Protein AF-A0A947HD38-F1 (afdb_monomer_lite)

Structure (mmCIF, N/CA/C/O backbone):
data_AF-A0A947HD38-F1
#
_entry.id   AF-A0A947HD38-F1
#
loop_
_atom_site.group_PDB
_atom_site.id
_atom_site.type_symbol
_atom_site.label_atom_id
_atom_site.label_alt_id
_atom_site.label_comp_id
_atom_site.label_asym_id
_atom_site.label_entity_id
_atom_site.label_seq_id
_atom_site.pdbx_PDB_ins_code
_atom_site.Cartn_x
_atom_site.Cartn_y
_atom_site.Cartn_z
_atom_site.occupancy
_atom_site.B_iso_or_equiv
_atom_site.auth_seq_id
_atom_site.auth_comp_id
_atom_site.auth_asym_id
_atom_site.auth_atom_id
_atom_site.pdbx_PDB_model_num
ATOM 1 N N . MET A 1 1 ? -0.566 -9.733 -49.268 1.00 43.47 1 MET A N 1
ATOM 2 C CA . MET A 1 1 ? 0.424 -9.725 -48.169 1.00 43.47 1 MET A CA 1
ATOM 3 C C . MET A 1 1 ? 0.684 -8.282 -47.768 1.00 43.47 1 MET A C 1
ATOM 5 O O . MET A 1 1 ? 1.368 -7.575 -48.493 1.00 43.47 1 MET A O 1
ATOM 9 N N . SER A 1 2 ? 0.082 -7.807 -46.679 1.00 50.16 2 SER A N 1
ATOM 10 C CA . SER A 1 2 ? 0.386 -6.489 -46.115 1.00 50.16 2 SER A CA 1
ATOM 11 C C . SER A 1 2 ? 1.756 -6.561 -45.441 1.00 50.16 2 SER A C 1
ATOM 13 O O . SER A 1 2 ? 1.896 -7.081 -44.336 1.00 50.16 2 SER A O 1
ATOM 15 N N . GLY A 1 3 ? 2.796 -6.117 -46.149 1.00 70.50 3 GLY A N 1
ATOM 16 C CA . GLY A 1 3 ? 4.135 -6.009 -45.580 1.00 70.50 3 GLY A CA 1
ATOM 17 C C . GLY A 1 3 ? 4.097 -5.122 -44.337 1.00 70.50 3 GLY A C 1
ATOM 18 O O . GLY A 1 3 ? 3.474 -4.061 -44.352 1.00 70.50 3 GLY A O 1
ATOM 19 N N . ALA A 1 4 ? 4.733 -5.564 -43.251 1.00 74.88 4 ALA A N 1
ATOM 20 C CA . ALA A 1 4 ? 4.840 -4.745 -42.053 1.00 74.88 4 ALA A CA 1
ATOM 21 C C . ALA A 1 4 ? 5.492 -3.391 -42.411 1.00 74.88 4 ALA A C 1
ATOM 23 O O . ALA A 1 4 ? 6.475 -3.379 -43.162 1.00 74.88 4 ALA A O 1
ATOM 24 N N . PRO A 1 5 ? 4.975 -2.260 -41.896 1.00 84.94 5 PRO A N 1
ATOM 25 C CA . PRO A 1 5 ? 5.517 -0.944 -42.214 1.00 84.94 5 PRO A CA 1
ATOM 26 C C . PRO A 1 5 ? 7.006 -0.878 -41.856 1.00 84.94 5 PRO A C 1
ATOM 28 O O . PRO A 1 5 ? 7.422 -1.357 -40.796 1.00 84.94 5 PRO A O 1
ATOM 31 N N . LYS A 1 6 ? 7.829 -0.297 -42.738 1.00 92.88 6 LYS A N 1
ATOM 32 C CA . LYS A 1 6 ? 9.273 -0.134 -42.497 1.00 92.88 6 LYS A CA 1
ATOM 33 C C . LYS A 1 6 ? 9.509 0.783 -41.291 1.00 92.88 6 LYS A C 1
ATOM 35 O O . LYS A 1 6 ? 8.685 1.644 -41.001 1.00 92.88 6 LYS A O 1
ATOM 40 N N . TRP A 1 7 ? 10.614 0.576 -40.578 1.00 94.81 7 TRP A N 1
ATOM 41 C CA . TRP A 1 7 ? 11.017 1.434 -39.459 1.00 94.81 7 TRP A CA 1
ATOM 42 C C . TRP A 1 7 ? 11.549 2.768 -39.970 1.00 94.81 7 TRP A C 1
ATOM 44 O O . TRP A 1 7 ? 12.479 2.777 -40.783 1.00 94.81 7 TRP A O 1
ATOM 54 N N . THR A 1 8 ? 10.973 3.870 -39.496 1.00 95.25 8 THR A N 1
ATOM 55 C CA . THR A 1 8 ? 11.392 5.221 -39.881 1.00 95.25 8 THR A CA 1
ATOM 56 C C . THR A 1 8 ? 12.676 5.624 -39.154 1.00 95.25 8 THR A C 1
ATOM 58 O O . THR A 1 8 ? 13.099 4.979 -38.191 1.00 95.25 8 THR A O 1
ATOM 61 N N . HIS A 1 9 ? 13.335 6.682 -39.629 1.00 95.12 9 HIS A N 1
ATOM 62 C CA . HIS A 1 9 ? 14.539 7.202 -38.979 1.00 95.12 9 HIS A CA 1
ATOM 63 C C . HIS A 1 9 ? 14.240 7.724 -37.566 1.00 95.12 9 HIS A C 1
ATOM 65 O O . HIS A 1 9 ? 14.934 7.346 -36.628 1.00 95.12 9 HIS A O 1
ATOM 71 N N . VAL A 1 10 ? 13.128 8.449 -37.409 1.00 95.56 10 VAL A N 1
ATOM 72 C CA . VAL A 1 10 ? 12.648 8.987 -36.126 1.00 95.56 10 VAL A CA 1
ATOM 73 C C . VAL A 1 10 ? 12.411 7.877 -35.095 1.00 95.56 10 VAL A C 1
ATOM 75 O O . VAL A 1 10 ? 12.819 8.001 -33.945 1.00 95.56 10 VAL A O 1
ATOM 78 N N . GLU A 1 11 ? 11.803 6.751 -35.492 1.00 96.25 11 GLU A N 1
ATOM 79 C CA . GLU A 1 11 ? 11.599 5.616 -34.577 1.00 96.25 11 GLU A CA 1
ATOM 80 C C . GLU A 1 11 ? 12.931 5.009 -34.108 1.00 96.25 11 GLU A C 1
ATOM 82 O O . GLU A 1 11 ? 13.050 4.570 -32.964 1.00 96.25 11 GLU A O 1
ATOM 87 N N . LYS A 1 12 ? 13.935 4.970 -34.992 1.00 95.88 12 LYS A N 1
ATOM 88 C CA . LYS A 1 12 ? 15.260 4.422 -34.682 1.00 95.88 12 LYS A CA 1
ATOM 89 C C . LYS A 1 12 ? 16.042 5.333 -33.740 1.00 95.88 12 LYS A C 1
ATOM 91 O O . LYS A 1 12 ? 16.604 4.824 -32.777 1.00 95.88 12 LYS A O 1
ATOM 96 N N . GLU A 1 13 ? 16.052 6.641 -33.984 1.00 95.94 13 GLU A N 1
ATOM 97 C CA . GLU A 1 13 ? 16.669 7.622 -33.077 1.00 95.94 13 GLU A CA 1
ATOM 98 C C . GLU A 1 13 ? 16.011 7.571 -31.699 1.00 95.94 13 GLU A C 1
ATOM 100 O O . GLU A 1 13 ? 16.689 7.398 -30.687 1.00 95.94 13 GLU A O 1
ATOM 105 N N . PHE A 1 14 ? 14.674 7.559 -31.666 1.00 95.56 14 PHE A N 1
ATOM 106 C CA . PHE A 1 14 ? 13.933 7.422 -30.420 1.00 95.56 14 PHE A CA 1
ATOM 107 C C . PHE A 1 14 ? 14.319 6.148 -29.660 1.00 95.56 14 PHE A C 1
ATOM 109 O O . PHE A 1 14 ? 14.500 6.195 -28.442 1.00 95.56 14 PHE A O 1
ATOM 116 N N . LEU A 1 15 ? 14.462 5.010 -30.353 1.00 93.81 15 LEU A N 1
ATOM 117 C CA . LEU A 1 15 ? 14.927 3.773 -29.730 1.00 93.81 15 LEU A CA 1
ATOM 118 C C . LEU A 1 15 ? 16.347 3.918 -29.177 1.00 93.81 15 LEU A C 1
ATOM 120 O O . LEU A 1 15 ? 16.559 3.551 -28.028 1.00 93.81 15 LEU A O 1
ATOM 124 N N . ILE A 1 16 ? 17.298 4.478 -29.923 1.00 92.75 16 ILE A N 1
ATOM 125 C CA . ILE A 1 16 ? 18.682 4.664 -29.447 1.00 92.75 16 ILE A CA 1
ATOM 126 C C . ILE A 1 16 ? 18.709 5.457 -28.134 1.00 92.75 16 ILE A C 1
ATOM 128 O O . ILE A 1 16 ? 19.342 5.029 -27.166 1.00 92.75 16 ILE A O 1
ATOM 132 N N . ASP A 1 17 ? 17.947 6.547 -28.063 1.00 92.12 17 ASP A N 1
ATOM 133 C CA . ASP A 1 17 ? 17.956 7.458 -26.916 1.00 92.12 17 ASP A CA 1
ATOM 134 C C . ASP A 1 17 ? 17.237 6.911 -25.6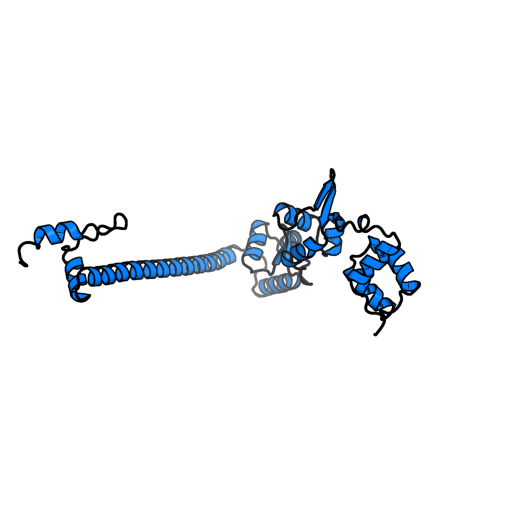76 1.00 92.12 17 ASP A C 1
ATOM 136 O O . ASP A 1 17 ? 17.452 7.392 -24.553 1.00 92.12 17 ASP A O 1
ATOM 140 N N . ASN A 1 18 ? 16.344 5.933 -25.864 1.00 91.31 18 ASN A N 1
ATOM 141 C CA . ASN A 1 18 ? 15.363 5.546 -24.853 1.00 91.31 18 ASN A CA 1
ATOM 142 C C . ASN A 1 18 ? 15.299 4.043 -24.553 1.00 91.31 18 ASN A C 1
ATOM 144 O O . ASN A 1 18 ? 14.650 3.667 -23.575 1.00 91.31 18 ASN A O 1
ATOM 148 N N . TYR A 1 19 ? 15.980 3.180 -25.318 1.00 85.06 19 TYR A N 1
ATOM 149 C CA . TYR A 1 19 ? 15.871 1.722 -25.168 1.00 85.06 19 TYR A CA 1
ATOM 150 C C . TYR A 1 19 ? 16.261 1.224 -23.770 1.00 85.06 19 TYR A C 1
ATOM 152 O O . TYR A 1 19 ? 15.662 0.284 -23.265 1.00 85.06 19 TYR A O 1
ATOM 160 N N . GLY A 1 20 ? 17.219 1.885 -23.111 1.00 76.88 20 GLY A N 1
ATOM 161 C CA . GLY A 1 20 ? 17.623 1.578 -21.731 1.00 76.88 20 GLY A CA 1
ATOM 162 C C . GLY A 1 20 ? 16.821 2.295 -20.636 1.00 76.88 20 GLY A C 1
ATOM 163 O O . GLY A 1 20 ? 17.055 2.037 -19.462 1.00 76.88 20 GLY A O 1
ATOM 164 N N . LYS A 1 21 ? 15.910 3.211 -20.992 1.00 79.88 21 LYS A N 1
ATOM 165 C CA . LYS A 1 21 ? 15.147 4.037 -20.034 1.00 79.88 21 LYS A CA 1
ATOM 166 C C . LYS A 1 21 ? 13.742 3.504 -19.775 1.00 79.88 21 LYS A C 1
ATOM 168 O O . LYS A 1 21 ? 13.185 3.726 -18.707 1.00 79.88 21 LYS A O 1
ATOM 173 N N . TYR A 1 22 ? 13.158 2.830 -20.760 1.00 82.06 22 TYR A N 1
ATOM 174 C CA . TYR A 1 22 ? 11.784 2.348 -20.697 1.00 82.06 22 TYR A CA 1
ATOM 175 C C . TYR A 1 22 ? 11.714 0.865 -21.028 1.00 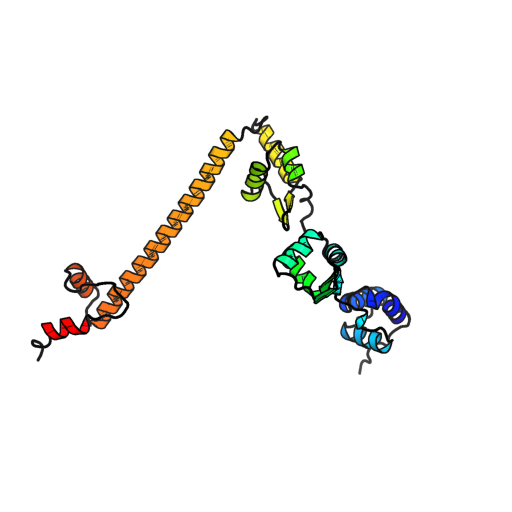82.06 22 TYR A C 1
ATOM 177 O O . TYR A 1 22 ? 12.515 0.336 -21.795 1.00 82.06 22 TYR A O 1
ATOM 185 N N . SER A 1 23 ? 10.691 0.198 -20.499 1.00 82.12 23 SER A N 1
ATOM 186 C CA . SER A 1 23 ? 10.390 -1.173 -20.902 1.00 82.12 23 SER A CA 1
ATOM 187 C C . SER A 1 23 ? 9.983 -1.244 -22.386 1.00 82.12 23 SER A C 1
ATOM 189 O O . SER A 1 23 ? 9.403 -0.290 -22.919 1.00 82.12 23 SER A O 1
ATOM 191 N N . PRO A 1 24 ? 10.165 -2.393 -23.065 1.00 88.88 24 PRO A N 1
ATOM 192 C CA . PRO A 1 24 ? 9.731 -2.564 -24.455 1.00 88.88 24 PRO A CA 1
ATOM 193 C C . PRO A 1 24 ? 8.239 -2.277 -24.704 1.00 88.88 24 PRO A C 1
ATOM 195 O O . PRO A 1 24 ? 7.870 -1.834 -25.790 1.00 88.88 24 PRO A O 1
ATOM 198 N N . ALA A 1 25 ? 7.374 -2.494 -23.705 1.00 85.62 25 ALA A N 1
ATOM 199 C CA . ALA A 1 25 ? 5.948 -2.167 -23.794 1.00 85.62 25 ALA A CA 1
ATOM 200 C C . ALA A 1 25 ? 5.696 -0.649 -23.743 1.00 85.62 25 ALA A C 1
ATOM 202 O O . ALA A 1 25 ? 4.905 -0.123 -24.524 1.00 85.62 25 ALA A O 1
ATOM 203 N N . GLN A 1 26 ? 6.407 0.069 -22.869 1.00 86.75 26 GLN A N 1
ATOM 204 C CA . GLN A 1 26 ? 6.346 1.532 -22.801 1.00 86.75 26 GLN A CA 1
ATOM 205 C C . GLN A 1 26 ? 6.933 2.181 -24.059 1.00 86.75 26 GLN A C 1
ATOM 207 O O . GLN A 1 26 ? 6.361 3.146 -24.559 1.00 86.75 26 GLN A O 1
ATOM 212 N N . LEU A 1 27 ? 8.026 1.635 -24.602 1.00 92.38 27 LEU A N 1
ATOM 213 C CA . LEU A 1 27 ? 8.601 2.092 -25.871 1.00 92.38 27 LEU A CA 1
ATOM 214 C C . LEU A 1 27 ? 7.615 1.923 -27.023 1.00 92.38 27 LEU A C 1
ATOM 216 O O . LEU A 1 27 ? 7.434 2.856 -27.792 1.00 92.38 27 LEU A O 1
ATOM 220 N N . ALA A 1 28 ? 6.933 0.778 -27.114 1.00 93.44 28 ALA A N 1
ATOM 221 C CA . ALA A 1 28 ? 5.896 0.560 -28.120 1.00 93.44 28 ALA A CA 1
ATOM 222 C C . ALA A 1 28 ? 4.768 1.602 -28.025 1.00 93.44 28 ALA A C 1
ATOM 224 O O . ALA A 1 28 ? 4.358 2.158 -29.042 1.00 93.44 28 ALA A O 1
ATOM 225 N N . LYS A 1 29 ? 4.311 1.912 -26.803 1.00 93.00 29 LYS A N 1
ATOM 226 C CA . LYS A 1 29 ? 3.282 2.933 -26.571 1.00 93.00 29 LYS A CA 1
ATOM 227 C C . LYS A 1 29 ? 3.760 4.334 -26.971 1.00 93.00 29 LYS A C 1
ATOM 229 O O . LYS A 1 29 ? 3.057 5.026 -27.696 1.00 93.00 29 LYS A O 1
ATOM 234 N N . LYS A 1 30 ? 4.967 4.728 -26.556 1.00 94.19 30 LYS A N 1
ATOM 235 C CA . LYS A 1 30 ? 5.549 6.038 -26.895 1.00 94.19 30 LYS A CA 1
ATOM 236 C C . LYS A 1 30 ? 5.834 6.186 -28.390 1.00 94.19 30 LYS A C 1
ATOM 238 O O . LYS A 1 30 ? 5.613 7.253 -28.944 1.00 94.19 30 LYS A O 1
ATOM 243 N N . LEU A 1 31 ? 6.281 5.119 -29.052 1.00 95.12 31 LEU A N 1
ATOM 244 C CA . LEU A 1 31 ? 6.453 5.103 -30.506 1.00 95.12 31 LEU A CA 1
ATOM 245 C C . LEU A 1 31 ? 5.112 5.281 -31.224 1.00 95.12 31 LEU A C 1
ATOM 247 O O . LEU A 1 31 ? 5.050 6.041 -32.181 1.00 95.12 31 LEU A O 1
ATOM 251 N N . PHE A 1 32 ? 4.039 4.651 -30.734 1.00 94.44 32 PHE A N 1
ATOM 252 C CA . PHE A 1 32 ? 2.694 4.867 -31.269 1.00 94.44 32 PHE A CA 1
ATOM 253 C C . PHE A 1 32 ? 2.222 6.316 -31.084 1.00 94.44 32 PHE A C 1
ATOM 255 O O . PHE A 1 32 ? 1.716 6.908 -32.030 1.00 94.44 32 PHE A O 1
ATOM 262 N N . GLU A 1 33 ? 2.432 6.907 -29.906 1.00 93.06 33 GLU A N 1
ATOM 263 C CA . GLU A 1 33 ? 2.112 8.320 -29.647 1.00 93.06 33 GLU A CA 1
ATOM 264 C C . GLU A 1 33 ? 2.907 9.272 -30.561 1.00 93.06 33 GLU A C 1
ATOM 266 O O . GLU A 1 33 ? 2.378 10.293 -30.990 1.00 93.06 33 GLU A O 1
ATOM 271 N N . LEU A 1 34 ? 4.157 8.925 -30.890 1.00 93.69 34 LEU A N 1
ATOM 272 C CA . LEU A 1 34 ? 5.048 9.744 -31.713 1.00 93.69 34 LEU A CA 1
ATOM 273 C C . LEU A 1 34 ? 4.745 9.648 -33.215 1.00 93.69 34 LEU A C 1
ATOM 275 O O . LEU A 1 34 ? 4.816 10.651 -33.919 1.00 93.69 34 LEU A O 1
ATOM 279 N N . THR A 1 35 ? 4.472 8.444 -33.725 1.00 92.38 35 THR A N 1
ATOM 280 C CA . THR A 1 35 ? 4.411 8.188 -35.177 1.00 92.38 35 THR A CA 1
ATOM 281 C C . THR A 1 35 ? 3.040 7.755 -35.678 1.00 92.38 35 THR A C 1
ATOM 283 O O . THR A 1 35 ? 2.838 7.664 -36.886 1.00 92.38 35 THR A O 1
ATOM 286 N N . GLY A 1 36 ? 2.102 7.447 -34.780 1.00 93.50 36 GLY A N 1
ATOM 287 C CA . GLY A 1 36 ? 0.803 6.864 -35.117 1.00 93.50 36 GLY A CA 1
ATOM 288 C C . GLY A 1 36 ? 0.875 5.407 -35.592 1.00 93.50 36 GLY A C 1
ATOM 289 O O . GLY A 1 36 ? -0.149 4.833 -35.961 1.00 93.50 36 GLY A O 1
ATOM 290 N N . ILE A 1 37 ? 2.060 4.779 -35.594 1.00 90.69 37 ILE A N 1
ATOM 291 C CA . ILE A 1 37 ? 2.252 3.407 -36.078 1.00 90.69 37 ILE A CA 1
ATOM 292 C C . ILE A 1 37 ? 2.284 2.439 -34.895 1.00 90.69 37 ILE A C 1
ATOM 294 O O . ILE A 1 37 ? 3.161 2.495 -34.033 1.00 90.69 37 ILE A O 1
ATOM 298 N N . CYS A 1 38 ? 1.352 1.485 -34.872 1.00 90.69 38 CYS A N 1
ATOM 299 C CA . CYS A 1 38 ? 1.318 0.439 -33.853 1.00 90.69 38 CYS A CA 1
ATOM 300 C C . CYS A 1 38 ? 2.497 -0.531 -34.020 1.00 90.69 38 CYS A C 1
ATOM 302 O O . CYS A 1 38 ? 2.476 -1.426 -34.869 1.00 90.69 38 CYS A O 1
ATOM 304 N N . ARG A 1 39 ? 3.524 -0.394 -33.176 1.00 92.75 39 ARG A N 1
ATOM 305 C CA . ARG A 1 39 ? 4.612 -1.374 -33.060 1.00 92.75 39 ARG A CA 1
ATOM 306 C C . ARG A 1 39 ? 4.304 -2.362 -31.943 1.00 92.75 39 ARG A C 1
ATOM 308 O O . ARG A 1 39 ? 3.936 -1.973 -30.841 1.00 92.75 39 ARG A O 1
ATOM 315 N N . SER A 1 40 ? 4.475 -3.655 -32.205 1.00 93.25 40 SER A N 1
ATOM 316 C CA . SER A 1 40 ? 4.377 -4.658 -31.143 1.00 93.25 40 SER A CA 1
ATOM 317 C C . SER A 1 40 ? 5.625 -4.627 -30.257 1.00 93.25 40 SER A C 1
ATOM 319 O O . SER A 1 40 ? 6.719 -4.282 -30.711 1.00 93.25 40 SER A O 1
ATOM 321 N N . LYS A 1 41 ? 5.481 -5.072 -29.003 1.00 90.88 41 LYS A N 1
ATOM 322 C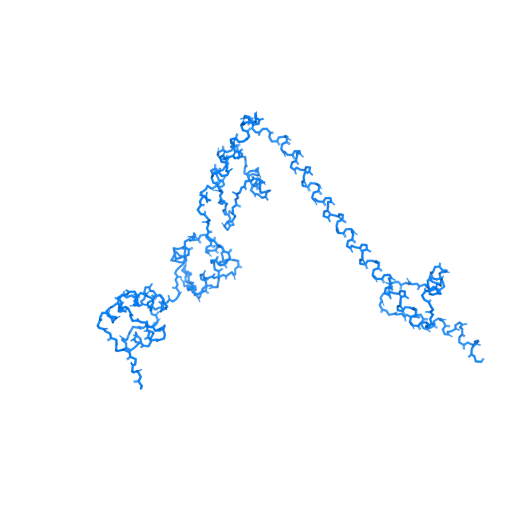 CA . LYS A 1 41 ? 6.603 -5.277 -28.071 1.00 90.88 41 LYS A CA 1
ATOM 323 C C . LYS A 1 41 ? 7.749 -6.063 -28.727 1.00 90.88 41 LYS A C 1
ATOM 325 O O . LYS A 1 41 ? 8.909 -5.678 -28.626 1.00 90.88 41 LYS A O 1
ATOM 330 N N . ASN A 1 42 ? 7.421 -7.140 -29.442 1.00 89.19 42 ASN A N 1
ATOM 331 C CA . ASN A 1 42 ? 8.415 -7.994 -30.094 1.00 89.19 42 ASN A CA 1
ATOM 332 C C . ASN A 1 42 ? 9.126 -7.274 -31.246 1.00 89.19 42 ASN A C 1
ATOM 334 O O . ASN A 1 42 ? 10.331 -7.441 -31.413 1.00 89.19 42 ASN A O 1
ATOM 338 N N . ALA A 1 43 ? 8.410 -6.445 -32.014 1.00 93.06 43 ALA A N 1
ATOM 339 C CA . ALA A 1 43 ? 9.014 -5.666 -33.091 1.00 93.06 43 ALA A CA 1
ATOM 340 C C . ALA A 1 43 ? 10.057 -4.675 -32.552 1.00 93.06 43 ALA A C 1
ATOM 342 O O . ALA A 1 43 ? 11.122 -4.535 -33.154 1.00 93.06 43 ALA A O 1
ATOM 343 N N . VAL A 1 44 ? 9.778 -4.038 -31.410 1.00 92.94 44 VAL A N 1
ATOM 344 C CA . VAL A 1 44 ? 10.720 -3.146 -30.714 1.00 92.94 44 VAL A CA 1
ATOM 345 C C . VAL A 1 44 ? 11.988 -3.901 -30.312 1.00 92.94 44 VAL A C 1
ATOM 347 O O . VAL A 1 44 ? 13.084 -3.477 -30.668 1.00 92.94 44 VAL A O 1
ATOM 350 N N . VAL A 1 45 ? 11.844 -5.051 -29.646 1.00 89.56 45 VAL A N 1
ATOM 351 C CA . VAL A 1 45 ? 12.986 -5.851 -29.167 1.00 89.56 45 VAL A CA 1
ATOM 352 C C . VAL A 1 45 ? 13.855 -6.354 -30.321 1.00 89.56 45 VAL A C 1
ATOM 354 O O . VAL A 1 45 ? 15.074 -6.212 -30.282 1.00 89.56 45 VAL A O 1
ATOM 357 N N . ILE A 1 46 ? 13.242 -6.905 -31.375 1.00 90.50 46 ILE A N 1
ATOM 358 C CA . ILE A 1 46 ? 13.974 -7.416 -32.546 1.00 90.50 46 ILE A CA 1
ATOM 359 C C . ILE A 1 46 ? 14.737 -6.284 -33.236 1.00 90.50 46 ILE A C 1
ATOM 361 O O . ILE A 1 46 ? 15.892 -6.459 -33.622 1.00 90.50 46 ILE A O 1
ATOM 365 N N . THR A 1 47 ? 14.097 -5.127 -33.405 1.00 93.31 47 THR A N 1
ATOM 366 C CA . THR A 1 47 ? 14.702 -3.994 -34.115 1.00 93.31 47 THR A CA 1
ATOM 367 C C . THR A 1 47 ? 15.853 -3.405 -33.321 1.00 93.31 47 THR A C 1
ATOM 369 O O . THR A 1 47 ? 16.931 -3.220 -33.874 1.00 93.31 47 THR A O 1
ATOM 372 N N . ALA A 1 48 ? 15.668 -3.197 -32.021 1.00 90.56 48 ALA A N 1
ATOM 373 C CA . ALA A 1 48 ? 16.728 -2.724 -31.147 1.00 90.56 48 ALA A CA 1
ATOM 374 C C . ALA A 1 48 ? 17.911 -3.705 -31.088 1.00 90.56 48 ALA A C 1
ATOM 376 O O . ALA A 1 48 ? 19.059 -3.286 -31.225 1.00 90.56 48 ALA A O 1
ATOM 377 N N . GLY A 1 49 ? 17.643 -5.014 -31.010 1.00 86.62 49 GLY A N 1
ATOM 378 C CA . GLY A 1 49 ? 18.686 -6.039 -31.090 1.00 86.62 49 GLY A CA 1
ATOM 379 C C . GLY A 1 49 ? 19.471 -5.987 -32.406 1.00 86.62 49 GLY A C 1
ATOM 380 O O . GLY A 1 49 ? 20.697 -6.038 -32.393 1.00 86.62 49 GLY A O 1
ATOM 381 N N . ARG A 1 50 ? 18.788 -5.794 -33.544 1.00 91.75 50 ARG A N 1
ATOM 382 C CA . ARG A 1 50 ? 19.436 -5.591 -34.858 1.00 91.75 50 ARG A CA 1
ATOM 383 C C . ARG A 1 50 ? 20.271 -4.312 -34.930 1.00 91.75 50 ARG A C 1
ATOM 385 O O . ARG A 1 50 ? 21.196 -4.248 -35.729 1.00 91.75 50 ARG A O 1
ATOM 392 N N . MET A 1 51 ? 19.946 -3.311 -34.117 1.00 91.12 51 MET A N 1
ATOM 393 C CA . MET A 1 51 ? 20.702 -2.063 -33.999 1.00 91.12 51 MET A CA 1
ATOM 394 C C . MET A 1 51 ? 21.882 -2.169 -33.019 1.00 91.12 51 MET A C 1
ATOM 396 O O . MET A 1 51 ? 22.538 -1.167 -32.757 1.00 91.12 51 MET A O 1
ATOM 400 N N . GLY A 1 52 ? 22.150 -3.351 -32.450 1.00 86.06 52 GLY A N 1
ATOM 401 C CA . GLY A 1 52 ? 23.200 -3.527 -31.443 1.00 86.06 52 GLY A CA 1
ATOM 402 C C . GLY A 1 52 ? 22.865 -2.886 -30.093 1.00 86.06 52 GLY A C 1
ATOM 403 O O . GLY A 1 52 ? 23.741 -2.757 -29.239 1.00 86.06 52 GLY A O 1
ATOM 404 N N . LEU A 1 53 ? 21.604 -2.492 -29.877 1.00 84.31 53 LEU A N 1
ATOM 405 C CA . LEU A 1 53 ? 21.132 -2.032 -28.577 1.00 84.31 53 LEU A CA 1
ATOM 406 C C . LEU A 1 53 ? 20.990 -3.269 -27.686 1.00 84.31 53 LEU A C 1
ATOM 408 O O . LEU A 1 53 ? 20.022 -4.025 -27.775 1.00 84.31 53 LEU A O 1
ATOM 412 N N . ASP A 1 54 ? 22.019 -3.515 -26.877 1.00 65.62 54 ASP A N 1
ATOM 413 C CA . ASP A 1 54 ? 22.108 -4.718 -26.059 1.00 65.62 54 ASP A CA 1
ATOM 414 C C . ASP A 1 54 ? 20.939 -4.781 -25.062 1.00 65.62 54 ASP A C 1
ATOM 416 O O . ASP A 1 54 ? 20.754 -3.894 -24.223 1.00 65.62 54 ASP A O 1
ATOM 420 N N . HIS A 1 55 ? 20.169 -5.871 -25.119 1.00 53.56 55 HIS A N 1
ATOM 421 C CA . HIS A 1 55 ? 19.111 -6.171 -24.153 1.00 53.56 55 HIS A CA 1
ATOM 422 C C . HIS A 1 55 ? 19.673 -6.231 -22.722 1.00 53.56 55 HIS A C 1
ATOM 424 O O . HIS A 1 55 ? 18.942 -6.002 -21.761 1.00 53.56 55 HIS A O 1
ATOM 430 N N . ARG A 1 56 ? 20.979 -6.470 -22.545 1.00 49.56 56 ARG A N 1
ATOM 431 C CA . ARG A 1 56 ? 21.630 -6.427 -21.228 1.00 49.56 56 ARG A CA 1
ATOM 432 C C . ARG A 1 56 ? 21.661 -5.029 -20.598 1.00 49.56 56 ARG A C 1
ATOM 434 O O . ARG A 1 56 ? 21.774 -4.954 -19.379 1.00 49.56 56 ARG A O 1
ATOM 441 N N . ARG A 1 57 ? 21.523 -3.940 -21.375 1.00 47.12 57 ARG A N 1
ATOM 442 C CA . ARG A 1 57 ? 21.303 -2.576 -20.838 1.00 47.12 57 ARG A CA 1
ATOM 443 C C . ARG A 1 57 ? 19.863 -2.336 -20.395 1.00 47.12 57 ARG A C 1
ATOM 445 O O . ARG A 1 57 ? 19.629 -1.458 -19.575 1.00 47.12 57 ARG A O 1
ATOM 452 N N . VAL A 1 58 ? 18.919 -3.151 -20.864 1.00 47.78 58 VAL A N 1
ATOM 453 C CA . VAL A 1 58 ? 17.599 -3.288 -20.242 1.00 47.78 58 VAL A CA 1
ATOM 454 C C . VAL A 1 58 ? 17.769 -4.212 -19.042 1.00 47.78 58 VAL A C 1
ATOM 456 O O . VAL A 1 58 ? 17.263 -5.333 -18.993 1.00 47.78 58 VAL A O 1
ATOM 459 N N . THR A 1 59 ? 18.545 -3.773 -18.051 1.00 53.03 59 THR A N 1
ATOM 460 C CA . THR A 1 59 ? 18.388 -4.338 -16.723 1.00 53.03 59 THR A CA 1
ATOM 461 C C . THR A 1 59 ? 16.992 -3.941 -16.272 1.00 53.03 59 THR A C 1
ATOM 463 O O . THR A 1 59 ? 16.787 -2.875 -15.713 1.00 53.03 59 THR A O 1
ATOM 466 N N . GLU A 1 60 ? 16.029 -4.846 -16.462 1.00 59.94 60 GLU A N 1
ATOM 467 C CA . GLU A 1 60 ? 14.754 -4.850 -15.726 1.00 59.94 60 GLU A CA 1
ATOM 468 C C . GLU A 1 60 ? 14.993 -4.775 -14.209 1.00 59.94 60 GLU A C 1
ATOM 470 O O . GLU A 1 60 ? 14.075 -4.526 -13.448 1.00 59.94 60 GLU A O 1
ATOM 475 N N . ALA A 1 61 ? 16.234 -5.018 -13.783 1.00 74.00 61 ALA A N 1
ATOM 476 C CA . ALA A 1 61 ? 16.796 -4.714 -12.487 1.00 74.00 61 ALA A CA 1
ATOM 477 C C . ALA A 1 61 ? 16.888 -3.186 -12.254 1.00 74.00 61 ALA A C 1
ATOM 479 O O . ALA A 1 61 ? 17.899 -2.559 -12.562 1.00 74.00 61 ALA A O 1
ATOM 480 N N . ILE A 1 62 ? 15.843 -2.609 -11.672 1.00 86.44 62 ILE A N 1
ATOM 481 C CA . ILE A 1 62 ? 15.809 -1.237 -11.153 1.00 86.44 62 ILE A CA 1
ATOM 482 C C . ILE A 1 62 ? 16.298 -1.194 -9.701 1.00 86.44 62 ILE A C 1
ATOM 484 O O . ILE A 1 62 ? 16.222 -2.195 -8.978 1.00 86.44 62 ILE A O 1
ATOM 488 N N . THR A 1 63 ? 16.810 -0.053 -9.237 1.00 91.00 63 THR A N 1
ATOM 489 C CA . THR A 1 63 ? 17.179 0.084 -7.821 1.00 91.00 63 THR A CA 1
ATOM 490 C C . THR A 1 63 ? 15.932 0.203 -6.939 1.00 91.00 63 THR A C 1
ATOM 492 O O . THR A 1 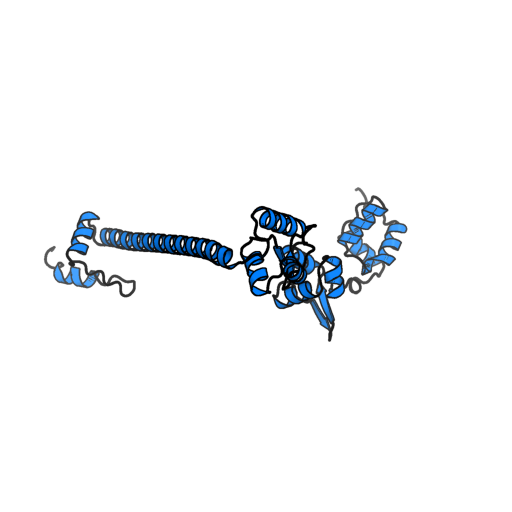63 ? 14.830 0.474 -7.412 1.00 91.00 63 THR A O 1
ATOM 495 N N . ILE A 1 64 ? 16.084 0.029 -5.620 1.00 93.00 64 ILE A N 1
ATOM 496 C CA . ILE A 1 64 ? 14.986 0.284 -4.666 1.00 93.00 64 ILE A CA 1
ATOM 497 C C . ILE A 1 64 ? 14.479 1.737 -4.770 1.00 93.00 64 ILE A C 1
ATOM 499 O O . ILE A 1 64 ? 13.292 1.978 -4.552 1.00 93.00 64 ILE A O 1
ATOM 503 N N . GLN A 1 65 ? 15.370 2.689 -5.070 1.00 90.25 65 GLN A N 1
ATOM 504 C CA . GLN A 1 65 ? 15.026 4.102 -5.217 1.00 90.25 65 GLN A CA 1
ATOM 505 C C . GLN A 1 65 ? 14.142 4.306 -6.453 1.00 90.25 65 GLN A C 1
ATOM 507 O O . GLN A 1 65 ? 13.020 4.787 -6.319 1.00 90.25 65 GLN A O 1
ATOM 512 N N . ASP A 1 66 ? 14.586 3.810 -7.609 1.00 87.56 66 ASP A N 1
ATOM 513 C CA . ASP A 1 66 ? 13.825 3.887 -8.864 1.00 87.56 66 ASP A CA 1
ATOM 514 C C . ASP A 1 66 ? 12.481 3.154 -8.748 1.00 87.56 66 ASP A C 1
ATOM 516 O O . ASP A 1 66 ? 11.454 3.625 -9.226 1.00 87.56 66 ASP A O 1
ATOM 520 N N . ALA A 1 67 ? 12.457 2.008 -8.060 1.00 90.62 67 ALA A N 1
ATOM 521 C CA . ALA A 1 67 ? 11.232 1.267 -7.785 1.00 90.62 67 ALA A CA 1
ATOM 522 C C . ALA A 1 67 ? 10.234 2.087 -6.962 1.00 90.62 67 ALA A C 1
ATOM 524 O O . ALA A 1 67 ? 9.031 2.025 -7.216 1.00 90.62 67 ALA A O 1
ATOM 525 N N . ALA A 1 68 ? 10.717 2.853 -5.981 1.00 89.00 68 ALA A N 1
ATOM 526 C CA . ALA A 1 68 ? 9.872 3.729 -5.181 1.00 89.00 68 ALA A CA 1
ATOM 527 C C . ALA A 1 68 ? 9.286 4.863 -6.036 1.00 89.00 68 ALA A C 1
ATOM 529 O O . ALA A 1 68 ? 8.085 5.113 -5.963 1.00 89.00 68 ALA A O 1
ATOM 530 N N . GLU A 1 69 ? 10.103 5.480 -6.889 1.00 85.31 69 GLU A N 1
ATOM 531 C CA . GLU A 1 69 ? 9.684 6.558 -7.792 1.00 85.31 69 GLU A CA 1
ATOM 532 C C . GLU A 1 69 ? 8.665 6.070 -8.830 1.00 85.31 69 GLU A C 1
ATOM 534 O O . GLU A 1 69 ? 7.586 6.648 -8.953 1.00 85.31 69 GLU A O 1
ATOM 539 N N . LEU A 1 70 ? 8.941 4.945 -9.500 1.00 85.25 70 LEU A N 1
ATOM 540 C CA . LEU A 1 70 ? 8.055 4.362 -10.514 1.00 85.25 70 LEU A CA 1
ATOM 541 C C . LEU A 1 70 ? 6.696 3.926 -9.956 1.00 85.25 70 LEU A C 1
ATOM 543 O O . LEU A 1 70 ? 5.687 4.038 -10.644 1.00 85.25 70 LEU A O 1
ATOM 547 N N . SER A 1 71 ? 6.657 3.436 -8.715 1.00 84.81 71 SER A N 1
ATOM 548 C CA . SER A 1 71 ? 5.415 2.986 -8.068 1.00 84.81 71 SER A CA 1
ATOM 549 C C . SER A 1 71 ? 4.710 4.075 -7.257 1.00 84.81 71 SER A C 1
ATOM 551 O O . SER A 1 71 ? 3.725 3.788 -6.571 1.00 84.81 71 SER A O 1
ATOM 553 N N . ASN A 1 72 ? 5.220 5.314 -7.281 1.00 84.12 72 ASN A N 1
ATOM 554 C CA . ASN A 1 72 ? 4.762 6.405 -6.420 1.00 84.12 72 ASN A CA 1
ATOM 555 C C . ASN A 1 72 ? 4.632 5.953 -4.942 1.00 84.12 72 ASN A C 1
ATOM 557 O O . ASN A 1 72 ? 3.616 6.134 -4.250 1.00 84.12 72 ASN A O 1
ATOM 561 N N . THR A 1 73 ? 5.655 5.239 -4.470 1.00 89.06 73 THR A N 1
ATOM 562 C CA . THR A 1 73 ? 5.762 4.725 -3.103 1.00 89.06 73 THR A CA 1
ATOM 563 C C . THR A 1 73 ? 7.010 5.268 -2.419 1.00 89.06 73 THR A C 1
ATOM 565 O O . THR A 1 73 ? 7.771 6.056 -2.966 1.00 89.06 73 THR A O 1
ATOM 568 N N . THR A 1 74 ? 7.212 4.883 -1.160 1.00 89.88 74 THR A N 1
ATOM 569 C CA . THR A 1 74 ? 8.434 5.234 -0.433 1.00 89.88 74 THR A CA 1
ATOM 570 C C . THR A 1 74 ? 9.387 4.047 -0.417 1.00 89.88 74 THR A C 1
ATOM 572 O O . THR A 1 74 ? 8.959 2.896 -0.312 1.00 89.88 74 THR A O 1
ATOM 575 N N . VAL A 1 75 ? 10.691 4.327 -0.395 1.00 92.69 75 VAL A N 1
ATOM 576 C CA . VAL A 1 75 ? 11.767 3.328 -0.245 1.00 92.69 75 VAL A CA 1
ATOM 577 C C . VAL A 1 75 ? 11.507 2.358 0.914 1.00 92.69 75 VAL A C 1
ATOM 579 O O . VAL A 1 75 ? 11.791 1.164 0.818 1.00 92.69 75 VAL A O 1
ATOM 582 N N . HIS A 1 76 ? 10.928 2.845 2.016 1.00 90.62 76 HIS A N 1
ATOM 583 C CA . HIS A 1 76 ? 10.576 2.011 3.165 1.00 90.62 76 HIS A CA 1
ATOM 584 C C . HIS A 1 76 ? 9.518 0.953 2.840 1.00 90.62 76 HIS A C 1
ATOM 586 O O . HIS A 1 76 ? 9.641 -0.177 3.310 1.00 90.62 76 HIS A O 1
ATOM 592 N N . ILE A 1 77 ? 8.504 1.290 2.037 1.00 91.00 77 ILE A N 1
ATOM 593 C CA . ILE A 1 77 ? 7.460 0.344 1.622 1.00 91.00 77 ILE A CA 1
ATOM 594 C C . ILE A 1 77 ? 8.070 -0.737 0.737 1.00 91.00 77 ILE A C 1
ATOM 596 O O . ILE A 1 77 ? 7.823 -1.917 0.976 1.00 91.00 77 ILE A O 1
ATOM 600 N N . VAL A 1 78 ? 8.925 -0.350 -0.212 1.00 93.31 78 VAL A N 1
ATOM 601 C CA . VAL A 1 78 ? 9.635 -1.296 -1.082 1.00 93.31 78 VAL A CA 1
ATOM 602 C C . VAL A 1 78 ? 10.500 -2.250 -0.246 1.00 93.31 78 VAL A C 1
ATOM 604 O O . VAL A 1 78 ? 10.381 -3.468 -0.369 1.00 93.31 78 VAL A O 1
ATOM 607 N N . ARG A 1 79 ? 11.303 -1.731 0.697 1.00 93.88 79 ARG A N 1
ATOM 608 C CA . ARG A 1 79 ? 12.110 -2.559 1.620 1.00 93.88 79 ARG A CA 1
ATOM 609 C C . ARG A 1 79 ? 11.257 -3.487 2.481 1.00 93.88 79 ARG A C 1
ATOM 611 O O . ARG A 1 79 ? 11.613 -4.648 2.676 1.00 93.88 79 ARG A O 1
ATOM 618 N N . HIS A 1 80 ? 10.133 -2.994 2.994 1.00 93.06 80 HIS A N 1
ATOM 619 C CA . HIS A 1 80 ? 9.200 -3.808 3.764 1.00 93.06 80 HIS A CA 1
ATOM 620 C C . HIS A 1 80 ? 8.586 -4.917 2.897 1.00 93.06 80 HIS A C 1
ATOM 622 O O . HIS A 1 80 ? 8.496 -6.056 3.345 1.00 93.06 80 HIS A O 1
ATOM 628 N N . ALA A 1 81 ? 8.218 -4.629 1.646 1.00 93.81 81 ALA A N 1
ATOM 629 C CA . ALA A 1 81 ? 7.696 -5.619 0.707 1.00 93.81 81 ALA A CA 1
ATOM 630 C C . ALA A 1 81 ? 8.717 -6.731 0.413 1.00 93.81 81 ALA A C 1
ATOM 632 O O . ALA A 1 81 ? 8.351 -7.906 0.437 1.00 93.81 81 ALA A O 1
ATOM 633 N N . ILE A 1 82 ? 9.995 -6.374 0.234 1.00 94.44 82 ILE A N 1
ATOM 634 C CA . ILE A 1 82 ? 11.102 -7.336 0.095 1.00 94.44 82 ILE A CA 1
ATOM 635 C C . ILE A 1 82 ? 11.228 -8.195 1.361 1.00 94.44 82 ILE A C 1
ATOM 637 O O . ILE A 1 82 ? 11.267 -9.419 1.275 1.00 94.44 82 ILE A O 1
ATOM 641 N N . LYS A 1 83 ? 11.219 -7.576 2.552 1.00 93.94 83 LYS A N 1
ATOM 642 C CA . LYS A 1 83 ? 11.309 -8.289 3.841 1.00 93.94 83 LYS A CA 1
ATOM 643 C C . LYS A 1 83 ? 10.151 -9.271 4.055 1.00 93.94 83 LYS A C 1
ATOM 645 O O . LYS A 1 83 ? 10.346 -10.326 4.644 1.00 93.94 83 LYS A O 1
ATOM 650 N N . GLN A 1 84 ? 8.957 -8.929 3.577 1.00 92.62 84 GLN A N 1
ATOM 651 C CA . GLN A 1 84 ? 7.768 -9.785 3.631 1.00 92.62 84 GLN A CA 1
ATOM 652 C C . GLN A 1 84 ? 7.718 -10.833 2.501 1.00 92.62 84 GLN A C 1
ATOM 654 O O . GLN A 1 84 ? 6.726 -11.550 2.393 1.00 92.62 84 GLN A O 1
ATOM 659 N N . GLY A 1 85 ? 8.730 -10.893 1.627 1.00 94.69 85 GLY A N 1
ATOM 660 C CA . GLY A 1 85 ? 8.795 -11.840 0.508 1.00 94.69 85 GLY A CA 1
ATOM 661 C C . GLY A 1 85 ? 7.797 -11.571 -0.623 1.00 94.69 85 GLY A C 1
ATOM 662 O O . GLY A 1 85 ? 7.508 -12.470 -1.407 1.00 94.69 85 GLY A O 1
ATOM 663 N N . VAL A 1 86 ? 7.246 -10.357 -0.704 1.00 93.75 86 VAL A N 1
ATOM 664 C CA . VAL A 1 86 ? 6.259 -9.954 -1.728 1.00 93.75 86 VAL A CA 1
ATOM 665 C C . VAL A 1 86 ? 6.935 -9.736 -3.068 1.00 93.75 86 VAL A C 1
ATOM 667 O O . VAL A 1 86 ? 6.429 -10.170 -4.096 1.00 93.75 86 VAL A O 1
ATOM 670 N N . ILE A 1 87 ? 8.076 -9.054 -3.014 1.00 94.50 87 ILE A N 1
ATOM 671 C CA . ILE A 1 87 ? 8.950 -8.770 -4.142 1.00 94.50 87 ILE A CA 1
ATOM 672 C C . ILE A 1 87 ? 10.193 -9.617 -3.945 1.00 94.50 87 ILE A C 1
ATOM 674 O O . ILE A 1 87 ? 10.818 -9.559 -2.879 1.00 94.50 87 ILE A O 1
ATOM 678 N N . LYS A 1 88 ? 10.571 -10.376 -4.969 1.00 92.50 88 LYS A N 1
ATOM 679 C CA . LYS A 1 88 ? 11.834 -11.115 -4.951 1.00 92.50 88 LYS A CA 1
ATOM 680 C C . LYS A 1 88 ? 12.940 -10.257 -5.571 1.00 92.50 88 LYS A C 1
ATOM 682 O O . LYS A 1 88 ? 12.798 -9.834 -6.716 1.00 92.50 88 LYS A O 1
ATOM 687 N N . PRO A 1 89 ? 14.041 -9.980 -4.849 1.00 92.62 89 PRO A N 1
ATOM 688 C CA . PRO A 1 89 ? 15.170 -9.279 -5.441 1.00 92.62 89 PRO A CA 1
ATOM 689 C C . PRO A 1 89 ? 15.816 -10.160 -6.516 1.00 92.62 89 PRO A C 1
ATOM 691 O O . PRO A 1 89 ? 16.040 -11.349 -6.295 1.00 92.62 89 PRO A O 1
ATOM 694 N N . LYS A 1 90 ? 16.118 -9.573 -7.678 1.00 88.06 90 LYS A N 1
ATOM 695 C CA . LYS A 1 90 ? 16.718 -10.281 -8.821 1.00 88.06 90 LYS A CA 1
ATOM 696 C C . LYS A 1 90 ? 18.202 -10.535 -8.586 1.00 88.06 90 LYS A C 1
ATOM 698 O O . LYS A 1 90 ? 18.710 -11.617 -8.863 1.00 88.06 90 LYS A O 1
ATOM 703 N N . LYS A 1 91 ? 18.901 -9.524 -8.065 1.00 84.00 91 LYS A N 1
ATOM 704 C CA . LYS A 1 91 ? 20.323 -9.599 -7.733 1.00 84.00 91 LYS A CA 1
ATOM 705 C C . LYS A 1 91 ? 20.643 -8.671 -6.570 1.00 84.00 91 LYS A C 1
ATOM 707 O O . LYS A 1 91 ? 20.199 -7.524 -6.538 1.00 84.00 91 LYS A O 1
ATOM 712 N N . THR A 1 92 ? 21.475 -9.154 -5.660 1.00 82.19 92 THR A N 1
ATOM 713 C CA . THR A 1 92 ? 22.071 -8.348 -4.595 1.00 82.19 92 THR A CA 1
ATOM 714 C C . THR A 1 92 ? 23.548 -8.203 -4.925 1.00 82.19 92 THR A C 1
ATOM 716 O O . THR A 1 92 ? 24.276 -9.193 -4.926 1.00 82.19 92 THR A O 1
ATOM 719 N N . THR A 1 93 ? 23.992 -6.993 -5.265 1.00 77.69 93 THR A N 1
ATOM 720 C CA . THR A 1 93 ? 25.403 -6.726 -5.582 1.00 77.69 93 THR A CA 1
ATOM 721 C C . THR A 1 93 ? 25.942 -5.758 -4.535 1.00 77.69 93 THR A C 1
ATOM 723 O O . THR A 1 93 ? 25.713 -4.550 -4.609 1.00 77.69 93 THR A O 1
ATOM 726 N N . GLY A 1 94 ? 26.588 -6.296 -3.498 1.00 84.00 94 GLY A N 1
ATOM 727 C CA . GLY A 1 94 ? 27.038 -5.511 -2.347 1.00 84.00 94 GLY A CA 1
ATOM 728 C C . GLY A 1 94 ? 25.869 -4.864 -1.595 1.00 84.00 94 GLY A C 1
ATOM 729 O O . GLY A 1 94 ? 24.987 -5.558 -1.097 1.00 84.00 94 GLY A O 1
ATOM 730 N N . ARG A 1 95 ? 25.861 -3.525 -1.518 1.00 80.56 95 ARG A N 1
ATOM 731 C CA . ARG A 1 95 ? 24.801 -2.736 -0.855 1.00 80.56 95 ARG A CA 1
ATOM 732 C C . ARG A 1 95 ? 23.596 -2.435 -1.753 1.00 80.56 95 ARG A C 1
ATOM 734 O O . ARG A 1 95 ? 22.584 -1.945 -1.254 1.00 80.56 95 ARG A O 1
ATOM 741 N N . CYS A 1 96 ? 23.687 -2.717 -3.052 1.00 81.81 96 CYS A N 1
ATOM 742 C CA . CYS A 1 96 ? 22.617 -2.440 -4.004 1.00 81.81 96 CYS A CA 1
ATOM 743 C C . CYS A 1 96 ? 21.748 -3.682 -4.217 1.00 81.81 96 CYS A C 1
ATOM 745 O O . CYS A 1 96 ? 22.236 -4.753 -4.590 1.00 81.81 96 CYS A O 1
ATOM 747 N N . VAL A 1 97 ? 20.445 -3.517 -3.999 1.00 88.12 97 VAL A N 1
ATOM 748 C CA . VAL A 1 97 ? 19.424 -4.519 -4.310 1.00 88.12 97 VAL A CA 1
ATOM 749 C C . VAL A 1 97 ? 18.742 -4.096 -5.599 1.00 88.12 97 VAL A C 1
ATOM 751 O O . VAL A 1 97 ? 18.224 -2.981 -5.684 1.00 88.12 97 VAL A O 1
ATOM 754 N N . LEU A 1 98 ? 18.756 -4.990 -6.582 1.00 90.00 98 LEU A N 1
ATOM 755 C CA . LEU A 1 98 ? 18.123 -4.779 -7.872 1.00 90.00 98 LEU A CA 1
ATOM 756 C C . LEU A 1 98 ? 16.821 -5.580 -7.946 1.00 90.00 98 LEU A C 1
ATOM 758 O O . LEU A 1 98 ? 16.794 -6.775 -7.628 1.00 90.00 98 LEU A O 1
ATOM 762 N N . LEU A 1 99 ? 15.748 -4.911 -8.352 1.00 90.06 99 LEU A N 1
ATOM 763 C CA . LEU A 1 99 ? 14.385 -5.434 -8.412 1.00 90.06 99 LEU A CA 1
ATOM 764 C C . LEU A 1 99 ? 13.937 -5.538 -9.856 1.00 90.06 99 LEU A C 1
ATOM 766 O O . LEU A 1 99 ? 14.243 -4.652 -10.634 1.00 90.06 99 LEU A O 1
ATOM 770 N N . ASP A 1 100 ? 13.203 -6.586 -10.205 1.00 89.44 100 ASP A N 1
ATOM 771 C CA . ASP A 1 100 ? 12.608 -6.681 -11.535 1.00 89.44 100 ASP A CA 1
ATOM 772 C C . ASP A 1 100 ? 11.404 -5.727 -11.660 1.00 89.44 100 ASP A C 1
ATOM 774 O O . ASP A 1 100 ? 10.565 -5.687 -10.757 1.00 89.44 100 ASP A O 1
ATOM 778 N N . VAL A 1 101 ? 11.289 -4.984 -12.767 1.00 85.31 101 VAL A N 1
ATOM 779 C CA . VAL A 1 101 ? 10.133 -4.109 -13.056 1.00 85.31 101 VAL A CA 1
ATOM 780 C C . VAL A 1 101 ? 8.817 -4.889 -12.978 1.00 85.31 101 VAL A C 1
ATOM 782 O O . VAL A 1 101 ? 7.832 -4.361 -12.475 1.00 85.31 101 VAL A O 1
ATOM 785 N N . SER A 1 102 ? 8.798 -6.159 -13.397 1.00 85.62 102 SER A N 1
ATOM 786 C CA . SER A 1 102 ? 7.601 -7.015 -13.322 1.00 85.62 102 SER A CA 1
ATOM 787 C C . SER A 1 102 ? 7.115 -7.292 -11.891 1.00 85.62 102 SER A C 1
ATOM 789 O O . SER A 1 102 ? 5.958 -7.652 -11.675 1.00 85.62 102 SER A O 1
ATOM 791 N N . GLU A 1 103 ? 7.968 -7.103 -10.882 1.00 89.81 103 GLU A N 1
ATOM 792 C CA . GLU A 1 103 ? 7.579 -7.249 -9.479 1.00 89.81 103 GLU A CA 1
ATOM 793 C C . GLU A 1 103 ? 6.903 -5.983 -8.920 1.00 89.81 103 GLU A C 1
ATOM 795 O O . GLU A 1 103 ? 6.297 -6.045 -7.846 1.00 89.81 103 GLU A O 1
ATOM 800 N N . LEU A 1 104 ? 6.959 -4.846 -9.631 1.00 88.75 104 LEU A N 1
ATOM 801 C CA . LEU A 1 104 ? 6.261 -3.619 -9.230 1.00 88.75 104 LEU A CA 1
ATOM 802 C C . LEU A 1 104 ? 4.740 -3.789 -9.267 1.00 88.75 104 LEU A C 1
ATOM 804 O O . LEU A 1 104 ? 4.067 -3.296 -8.367 1.00 88.75 104 LEU A O 1
ATOM 808 N N . ASP A 1 105 ? 4.204 -4.566 -10.210 1.00 86.94 105 ASP A N 1
ATOM 809 C CA . ASP A 1 105 ? 2.762 -4.846 -10.277 1.00 86.94 105 ASP A CA 1
ATOM 810 C C . ASP A 1 105 ? 2.277 -5.552 -8.997 1.00 86.94 105 ASP A C 1
ATOM 812 O O . ASP A 1 105 ? 1.200 -5.274 -8.465 1.00 86.94 105 ASP A O 1
ATOM 816 N N . LYS A 1 106 ? 3.111 -6.435 -8.428 1.00 92.38 106 LYS A N 1
ATOM 817 C CA . LYS A 1 106 ? 2.827 -7.102 -7.145 1.00 92.38 106 LYS A CA 1
ATOM 818 C C . LYS A 1 106 ? 2.897 -6.129 -5.973 1.00 92.38 106 LYS A C 1
ATOM 820 O O . LYS A 1 106 ? 2.156 -6.283 -4.998 1.00 92.38 106 LYS A O 1
ATOM 825 N N . LEU A 1 107 ? 3.799 -5.148 -6.046 1.00 90.88 107 LEU A N 1
ATOM 826 C CA . LEU A 1 107 ? 3.897 -4.087 -5.051 1.00 90.88 107 LEU A CA 1
ATOM 827 C C . LEU A 1 107 ? 2.634 -3.231 -5.057 1.00 90.88 107 LEU A C 1
ATOM 829 O O . LEU A 1 107 ? 2.067 -3.002 -3.991 1.00 90.88 107 LEU A O 1
ATOM 833 N N . GLU A 1 108 ? 2.186 -2.804 -6.234 1.00 88.31 108 GLU A N 1
ATOM 834 C CA . GLU A 1 108 ? 0.992 -1.979 -6.401 1.00 88.31 108 GLU A CA 1
ATOM 835 C C . GLU A 1 108 ? -0.272 -2.734 -5.973 1.00 88.31 108 GLU A C 1
ATOM 837 O O . GLU A 1 108 ? -1.069 -2.207 -5.197 1.00 88.31 108 GLU A O 1
ATOM 842 N N . ALA A 1 109 ? -0.395 -4.013 -6.345 1.00 89.12 109 ALA A N 1
ATOM 843 C CA . ALA A 1 109 ? -1.503 -4.866 -5.919 1.00 89.12 109 ALA A CA 1
ATOM 844 C C . ALA A 1 109 ? -1.580 -5.036 -4.391 1.00 89.12 109 ALA A C 1
ATOM 846 O O . ALA A 1 109 ? -2.670 -5.092 -3.820 1.00 89.12 109 ALA A O 1
ATOM 847 N N . LYS A 1 110 ? -0.432 -5.124 -3.702 1.00 90.81 110 LYS A N 1
ATOM 848 C CA . LYS A 1 110 ? -0.397 -5.270 -2.237 1.00 90.81 110 LYS A CA 1
ATOM 849 C C . LYS A 1 110 ? -0.505 -3.936 -1.496 1.00 90.81 110 LYS A C 1
ATOM 851 O O . LYS A 1 110 ? -1.030 -3.897 -0.382 1.00 90.81 110 LYS A O 1
ATOM 856 N N . TYR A 1 111 ? 0.026 -2.867 -2.077 1.00 88.00 111 TYR A N 1
ATOM 857 C CA . TYR A 1 111 ? 0.099 -1.536 -1.483 1.00 88.00 111 TYR A CA 1
ATOM 858 C C . TYR A 1 111 ? -0.496 -0.501 -2.439 1.00 88.00 111 TYR A C 1
ATOM 860 O O . TYR A 1 111 ? 0.261 0.333 -2.959 1.00 88.00 111 TYR A O 1
ATOM 868 N N . PRO A 1 112 ? -1.831 -0.514 -2.625 1.00 84.12 112 PRO A N 1
ATOM 869 C CA . PRO A 1 112 ? -2.501 0.420 -3.516 1.00 84.12 112 PRO A CA 1
ATOM 870 C C . PRO A 1 112 ? -2.123 1.864 -3.180 1.00 84.12 112 PRO A C 1
ATOM 872 O O . PRO A 1 112 ? -1.753 2.191 -2.039 1.00 84.12 112 PRO A O 1
ATOM 875 N N . SER A 1 113 ? -2.163 2.718 -4.201 1.00 84.94 113 SER A N 1
ATOM 876 C CA . SER A 1 113 ? -1.887 4.141 -4.049 1.00 84.94 113 SER A CA 1
ATOM 877 C C . SER A 1 113 ? -2.788 4.743 -2.971 1.00 84.94 113 SER A C 1
ATOM 879 O O . SER A 1 113 ? -3.940 4.350 -2.774 1.00 84.94 113 SER A O 1
ATOM 881 N N . VAL A 1 114 ? -2.214 5.662 -2.199 1.00 86.12 114 VAL A N 1
ATOM 882 C CA . VAL A 1 114 ? -2.956 6.360 -1.153 1.00 86.12 114 VAL A CA 1
ATOM 883 C C . VAL A 1 114 ? -3.946 7.294 -1.855 1.00 86.12 114 VAL A C 1
ATOM 885 O O . VAL A 1 114 ? -3.496 8.105 -2.667 1.00 86.12 114 VAL A O 1
ATOM 888 N N . PRO A 1 115 ? -5.260 7.197 -1.584 1.00 88.88 115 PRO A N 1
ATOM 889 C CA . PRO A 1 115 ? -6.230 8.085 -2.202 1.00 88.88 115 PRO A CA 1
ATOM 890 C C . PRO A 1 115 ? -5.909 9.552 -1.888 1.00 88.88 115 PRO A C 1
ATOM 892 O O . PRO A 1 115 ? -5.423 9.851 -0.787 1.00 88.88 115 PRO A O 1
ATOM 895 N N . PRO A 1 116 ? -6.194 10.480 -2.816 1.00 88.06 116 PRO A N 1
ATOM 896 C CA . PRO A 1 116 ? -6.068 11.904 -2.533 1.00 88.06 116 PRO A CA 1
ATOM 897 C C . PRO A 1 116 ? -6.917 12.260 -1.299 1.00 88.06 116 PRO A C 1
ATOM 899 O O . PRO A 1 116 ? -8.039 11.784 -1.157 1.00 88.06 116 PRO A O 1
ATOM 902 N N . GLY A 1 117 ? -6.348 13.042 -0.374 1.00 89.31 117 GLY A N 1
ATOM 903 C CA . GLY A 1 117 ? -6.966 13.403 0.915 1.00 89.31 117 GLY A CA 1
ATOM 904 C C . GLY A 1 117 ? -6.357 12.709 2.143 1.00 89.31 117 GLY A C 1
ATOM 905 O O . GLY A 1 117 ? -6.378 13.266 3.239 1.00 89.31 117 GLY A O 1
ATOM 906 N N . TYR A 1 118 ? -5.702 11.556 1.971 1.00 93.69 118 TYR A N 1
ATOM 907 C CA . TYR A 1 118 ? -5.008 10.839 3.056 1.00 93.69 118 TYR A CA 1
ATOM 908 C C . TYR A 1 118 ? -3.570 11.347 3.258 1.00 93.69 118 TYR A C 1
ATOM 910 O O . TYR A 1 118 ? -2.589 10.601 3.184 1.00 93.69 118 TYR A O 1
ATOM 918 N N . THR A 1 119 ? -3.432 12.651 3.472 1.00 92.69 119 THR A N 1
ATOM 919 C CA . THR A 1 119 ? -2.134 13.336 3.554 1.00 92.69 119 THR A CA 1
ATOM 920 C C . THR A 1 119 ? -1.578 13.391 4.972 1.00 92.69 119 THR A C 1
ATOM 922 O O . THR A 1 119 ? -0.367 13.519 5.154 1.00 92.69 119 THR A O 1
ATOM 925 N N . MET A 1 120 ? -2.434 13.266 5.989 1.00 94.94 120 MET A N 1
ATOM 926 C CA . MET A 1 120 ? -2.032 13.510 7.364 1.00 94.94 120 MET A CA 1
ATOM 927 C C . MET A 1 120 ? -1.346 12.285 7.978 1.00 94.94 120 MET A C 1
ATOM 929 O O . MET A 1 120 ? -1.841 11.159 7.931 1.00 94.94 120 MET A O 1
ATOM 933 N N . THR A 1 121 ? -0.185 12.499 8.586 1.00 94.88 121 THR A N 1
ATOM 934 C CA . THR A 1 121 ? 0.562 11.460 9.302 1.00 94.88 121 THR A CA 1
ATOM 935 C C . THR A 1 121 ? -0.026 11.199 10.689 1.00 94.88 121 THR A C 1
ATOM 937 O O . THR A 1 121 ? -0.687 12.050 11.284 1.00 94.88 121 THR A O 1
ATOM 940 N N . LYS A 1 122 ? 0.289 10.037 11.274 1.00 95.06 122 LYS A N 1
ATOM 941 C CA . LYS A 1 122 ? -0.066 9.721 12.671 1.00 95.06 122 LYS A CA 1
ATOM 942 C C . LYS A 1 122 ? 0.408 10.786 13.670 1.00 95.06 122 LYS A C 1
ATOM 944 O O . LYS A 1 122 ? -0.308 11.084 14.616 1.00 95.06 122 LYS A O 1
ATOM 949 N N . GLN A 1 123 ? 1.602 11.344 13.471 1.00 93.38 123 GLN A N 1
ATOM 950 C CA . GLN A 1 123 ? 2.152 12.377 14.355 1.00 93.38 123 GLN A CA 1
ATOM 951 C C . GLN A 1 123 ? 1.357 13.681 14.250 1.00 93.38 123 GLN A C 1
ATOM 953 O O . GLN A 1 123 ? 1.015 14.269 15.270 1.00 93.38 123 GLN A O 1
ATOM 958 N N . GLN A 1 124 ? 0.986 14.089 13.033 1.00 95.06 124 GLN A N 1
ATOM 959 C CA . GLN A 1 124 ? 0.109 15.245 12.827 1.00 95.06 124 GLN A CA 1
ATOM 960 C C . GLN A 1 124 ? -1.281 15.014 13.428 1.00 95.06 124 GLN A C 1
ATOM 962 O O . GLN A 1 124 ? -1.819 15.914 14.061 1.00 95.06 124 GLN A O 1
ATOM 967 N N . LEU A 1 125 ? -1.829 13.798 13.314 1.00 95.56 125 LEU A N 1
ATOM 968 C CA . LEU A 1 125 ? -3.073 13.423 13.988 1.00 95.56 125 LEU A CA 1
ATOM 969 C C . LEU A 1 125 ? -2.956 13.585 15.512 1.00 95.56 125 LEU A C 1
ATOM 971 O O . LEU A 1 125 ? -3.838 14.163 16.139 1.00 95.56 125 LEU A O 1
ATOM 975 N N . MET A 1 126 ? -1.868 13.089 16.108 1.00 93.81 126 MET A N 1
ATOM 976 C CA . MET A 1 126 ? -1.612 13.213 17.548 1.00 93.81 126 MET A CA 1
ATOM 977 C C . MET A 1 126 ? -1.518 14.674 17.984 1.00 93.81 126 MET A C 1
ATOM 979 O O . MET A 1 126 ? -2.151 15.048 18.966 1.00 93.81 126 MET A O 1
ATOM 983 N N . ALA A 1 127 ? -0.786 15.500 17.234 1.00 90.88 127 ALA A N 1
ATOM 984 C CA . ALA A 1 127 ? -0.664 16.929 17.501 1.00 90.88 127 ALA A CA 1
ATOM 985 C C . ALA A 1 127 ? -2.011 17.657 17.373 1.00 90.88 127 ALA A C 1
ATOM 987 O O . ALA A 1 127 ? -2.355 18.459 18.235 1.00 90.88 127 ALA A O 1
ATOM 988 N N . LYS A 1 128 ? -2.802 17.340 16.340 1.00 91.44 128 LYS A N 1
ATOM 989 C CA . LYS A 1 128 ? -4.100 17.979 16.079 1.00 91.44 128 LYS A CA 1
ATOM 990 C C . LYS A 1 128 ? -5.160 17.608 17.115 1.00 91.44 128 LYS A C 1
ATOM 992 O O . LYS A 1 128 ? -5.985 18.444 17.465 1.00 91.44 128 LYS A O 1
ATOM 997 N N . LEU A 1 129 ? -5.136 16.369 17.608 1.00 89.44 129 LEU A N 1
ATOM 998 C CA . LEU A 1 129 ? -6.094 15.881 18.603 1.00 89.44 129 LEU A CA 1
ATOM 999 C C . LEU A 1 129 ? -5.620 16.042 20.055 1.00 89.44 129 LEU A C 1
ATOM 1001 O O . LEU A 1 129 ? -6.415 15.863 20.973 1.00 89.44 129 LEU A O 1
ATOM 1005 N N . GLY A 1 130 ? -4.336 16.333 20.280 1.00 88.56 130 GLY A N 1
ATOM 1006 C CA . GLY A 1 130 ? -3.737 16.339 21.616 1.00 88.56 130 GLY A CA 1
ATOM 1007 C C . GLY A 1 130 ? -3.672 14.949 22.262 1.00 88.56 130 GLY A C 1
ATOM 1008 O O . GLY A 1 130 ? -3.686 14.835 23.485 1.00 88.56 130 GLY A O 1
ATOM 1009 N N . TYR A 1 131 ? -3.631 13.881 21.458 1.00 86.81 131 TYR A N 1
ATOM 1010 C CA . TYR A 1 131 ? -3.675 12.501 21.947 1.00 86.81 131 TYR A CA 1
ATOM 1011 C C . TYR A 1 131 ? -2.317 11.813 21.967 1.00 86.81 131 TYR A C 1
ATOM 1013 O O . TYR A 1 131 ? -1.486 11.973 21.072 1.00 86.81 131 TYR A O 1
ATOM 1021 N N . GLY A 1 132 ? -2.151 10.932 22.956 1.00 91.25 132 GLY A N 1
ATOM 1022 C CA . GLY A 1 132 ? -1.020 10.014 23.015 1.00 91.25 132 GLY A CA 1
ATOM 1023 C C . GLY A 1 132 ? -1.070 8.955 21.910 1.00 91.25 132 GLY A C 1
ATOM 1024 O O . GLY A 1 132 ? -2.124 8.633 21.351 1.00 91.25 132 GLY A O 1
ATOM 1025 N N . GLU A 1 133 ? 0.080 8.343 21.625 1.00 92.81 133 GLU A N 1
ATOM 1026 C CA . GLU A 1 133 ? 0.234 7.405 20.509 1.00 92.81 133 GLU A CA 1
ATOM 1027 C C . GLU A 1 133 ? -0.747 6.219 20.575 1.00 92.81 133 GLU A C 1
ATOM 1029 O O . GLU A 1 133 ? -1.337 5.815 19.563 1.00 92.81 133 GLU A O 1
ATOM 1034 N N . THR A 1 134 ? -0.956 5.672 21.774 1.00 92.25 134 THR A N 1
ATOM 1035 C CA . THR A 1 134 ? -1.861 4.542 22.018 1.00 92.25 134 THR A CA 1
ATOM 1036 C C . THR A 1 134 ? -3.309 4.894 21.682 1.00 92.25 134 THR A C 1
ATOM 1038 O O . THR A 1 134 ? -4.009 4.087 21.071 1.00 92.25 134 THR A O 1
ATOM 1041 N N . GLN A 1 135 ? -3.758 6.100 22.037 1.00 91.00 135 GLN A N 1
ATOM 1042 C CA . GLN A 1 135 ? -5.118 6.575 21.768 1.00 91.00 135 GLN A CA 1
ATOM 1043 C C . GLN A 1 135 ? -5.323 6.826 20.274 1.00 91.00 135 GLN A C 1
ATOM 1045 O O . GLN A 1 135 ? -6.261 6.282 19.694 1.00 91.00 135 GLN A O 1
ATOM 1050 N N . ALA A 1 136 ? -4.392 7.533 19.624 1.00 93.25 136 ALA A N 1
ATOM 1051 C CA . ALA A 1 136 ? -4.440 7.756 18.179 1.00 93.25 136 ALA A CA 1
ATOM 1052 C C . ALA A 1 136 ? -4.483 6.426 17.403 1.00 93.25 136 ALA A C 1
ATOM 1054 O O . ALA A 1 136 ? -5.283 6.244 16.487 1.00 93.25 136 ALA A O 1
ATOM 1055 N N . THR A 1 137 ? -3.684 5.440 17.825 1.00 94.25 137 THR A N 1
ATOM 1056 C CA . THR A 1 137 ? -3.691 4.099 17.218 1.00 94.25 137 THR A CA 1
ATOM 1057 C C . THR A 1 137 ? -5.022 3.377 17.419 1.00 94.25 137 THR A C 1
ATOM 1059 O O . THR A 1 137 ? -5.466 2.666 16.519 1.00 94.25 137 THR A O 1
ATOM 1062 N N . ARG A 1 138 ? -5.664 3.532 18.583 1.00 92.06 138 ARG A N 1
ATOM 1063 C CA . ARG A 1 138 ? -6.983 2.941 18.852 1.00 92.06 138 ARG A CA 1
ATOM 1064 C C . ARG A 1 138 ? -8.066 3.560 17.977 1.00 92.06 138 ARG A C 1
ATOM 1066 O O . ARG A 1 138 ? -8.853 2.804 17.427 1.00 92.06 138 ARG A O 1
ATOM 1073 N N . LEU A 1 139 ? -8.070 4.880 17.791 1.00 93.12 139 LEU A N 1
ATOM 1074 C CA . LEU A 1 139 ? -9.036 5.559 16.916 1.00 93.12 139 LEU A CA 1
ATOM 1075 C C . LEU A 1 139 ? -8.913 5.091 15.462 1.00 93.12 139 LEU A C 1
ATOM 1077 O O . LEU A 1 139 ? -9.922 4.791 14.826 1.00 93.12 139 LEU A O 1
ATOM 1081 N N . LEU A 1 140 ? -7.677 4.953 14.975 1.00 95.31 140 LEU A N 1
ATOM 1082 C CA . LEU A 1 140 ? -7.394 4.452 13.629 1.00 95.31 140 LEU A CA 1
ATOM 1083 C C . LEU A 1 140 ? -7.797 2.980 13.469 1.00 95.31 140 LEU A C 1
ATOM 1085 O O . LEU A 1 140 ? -8.479 2.622 12.516 1.00 95.31 140 LEU A O 1
ATOM 1089 N N . LYS A 1 141 ? -7.424 2.113 14.420 1.00 92.94 141 LYS A N 1
ATOM 1090 C CA . LYS A 1 141 ? -7.792 0.685 14.378 1.00 92.94 141 LYS A CA 1
ATOM 1091 C C . LYS A 1 141 ? -9.290 0.448 14.568 1.00 92.94 141 LYS A C 1
ATOM 1093 O O . LYS A 1 141 ? -9.821 -0.499 14.001 1.00 92.94 141 LYS A O 1
ATOM 1098 N N . GLY A 1 142 ? -9.947 1.281 15.371 1.00 90.69 142 GLY A N 1
ATOM 1099 C CA . GLY A 1 142 ? -11.384 1.222 15.621 1.00 90.69 142 GLY A CA 1
ATOM 1100 C C . GLY A 1 142 ? -12.227 1.768 14.470 1.00 90.69 142 GLY A C 1
ATOM 1101 O O . GLY A 1 142 ? -13.447 1.651 14.525 1.00 90.69 142 GLY A O 1
ATOM 1102 N N . GLY A 1 143 ? -11.603 2.367 13.447 1.00 92.38 143 GLY A N 1
ATOM 1103 C CA . GLY A 1 143 ? -12.304 2.984 12.321 1.00 92.38 143 GLY A CA 1
ATOM 1104 C C . GLY A 1 143 ? -13.081 4.247 12.697 1.00 92.38 143 GLY A C 1
ATOM 1105 O O . GLY A 1 143 ? -13.920 4.689 11.922 1.00 92.38 143 GLY A O 1
ATOM 1106 N N . VAL A 1 144 ? -12.811 4.825 13.875 1.00 93.38 144 VAL A N 1
ATOM 1107 C CA . VAL A 1 144 ? -13.412 6.098 14.312 1.00 93.38 144 VAL A CA 1
ATOM 1108 C C . VAL A 1 144 ? -12.892 7.234 13.443 1.00 93.38 144 VAL A C 1
ATOM 1110 O O . VAL A 1 144 ? -13.632 8.144 13.101 1.00 93.38 144 VAL A O 1
ATOM 1113 N N . ILE A 1 145 ? -11.615 7.152 13.067 1.00 95.62 145 ILE A N 1
ATOM 1114 C CA . ILE A 1 145 ? -10.973 8.060 12.128 1.00 95.62 145 ILE A CA 1
ATOM 1115 C C . ILE A 1 145 ? -10.557 7.250 10.908 1.00 95.62 145 ILE A C 1
ATOM 1117 O O . ILE A 1 145 ? -9.909 6.208 11.042 1.00 95.62 145 ILE A O 1
ATOM 1121 N N . ARG A 1 146 ? -10.911 7.737 9.715 1.00 95.75 146 ARG A N 1
ATOM 1122 C CA . ARG A 1 146 ? -10.522 7.112 8.451 1.00 95.75 146 ARG A CA 1
ATOM 1123 C C . ARG A 1 146 ? -9.011 7.203 8.271 1.00 95.75 146 ARG A C 1
ATOM 1125 O O . ARG A 1 146 ? -8.443 8.284 8.126 1.00 95.75 146 ARG A O 1
ATOM 1132 N N . GLY A 1 147 ? -8.357 6.048 8.281 1.00 95.56 147 GLY A N 1
ATOM 1133 C CA . GLY A 1 147 ? -6.926 5.945 8.049 1.00 95.56 147 GLY A CA 1
ATOM 1134 C C . GLY A 1 147 ? -6.557 4.649 7.347 1.00 95.56 147 GLY A C 1
ATOM 1135 O O . GLY A 1 147 ? -7.139 3.596 7.595 1.00 95.56 147 GLY A O 1
ATOM 1136 N N . ILE A 1 148 ? -5.557 4.736 6.478 1.00 93.94 148 ILE A N 1
ATOM 1137 C CA . ILE A 1 148 ? -5.001 3.622 5.720 1.00 93.94 148 ILE A CA 1
ATOM 1138 C C . ILE A 1 148 ? -3.591 3.367 6.240 1.00 93.94 148 ILE A C 1
ATOM 1140 O O . ILE A 1 148 ? -2.759 4.273 6.335 1.00 93.94 148 ILE A O 1
ATOM 1144 N N . LYS A 1 149 ? -3.305 2.113 6.592 1.00 92.75 149 LYS A N 1
ATOM 1145 C CA . LYS A 1 149 ? -1.964 1.704 7.009 1.00 92.75 149 LYS A CA 1
ATOM 1146 C C . LYS A 1 149 ? -1.157 1.266 5.786 1.00 92.75 149 LYS A C 1
ATOM 1148 O O . LYS A 1 149 ? -1.509 0.279 5.145 1.00 92.75 149 LYS A O 1
ATOM 1153 N N . ARG A 1 150 ? -0.052 1.960 5.492 1.00 85.75 150 ARG A N 1
ATOM 1154 C CA . ARG A 1 150 ? 0.876 1.625 4.399 1.00 85.75 150 ARG A CA 1
ATOM 1155 C C . ARG A 1 150 ? 2.251 1.296 4.982 1.00 85.75 150 ARG A C 1
ATOM 1157 O O . ARG A 1 150 ? 2.981 2.170 5.446 1.00 85.75 150 ARG A O 1
ATOM 1164 N N . GLY A 1 151 ? 2.586 0.005 5.009 1.00 83.38 151 GLY A N 1
ATOM 1165 C CA . GLY A 1 151 ? 3.745 -0.486 5.761 1.00 83.38 151 GLY A CA 1
ATOM 1166 C C . GLY A 1 151 ? 3.566 -0.229 7.261 1.00 83.38 151 GLY A C 1
ATOM 1167 O O . GLY A 1 151 ? 2.566 -0.648 7.845 1.00 83.38 151 GLY A O 1
ATOM 1168 N N . ASP A 1 152 ? 4.505 0.497 7.867 1.00 85.00 152 ASP A N 1
ATOM 1169 C CA . ASP A 1 152 ? 4.461 0.872 9.290 1.00 85.00 152 ASP A CA 1
ATOM 1170 C C . ASP A 1 152 ? 3.865 2.260 9.547 1.00 85.00 152 ASP A C 1
ATOM 1172 O O . ASP A 1 152 ? 3.646 2.641 10.699 1.00 85.00 152 ASP A O 1
ATOM 1176 N N . ARG A 1 153 ? 3.560 3.015 8.487 1.00 89.69 153 ARG A N 1
ATOM 1177 C CA . ARG A 1 153 ? 3.022 4.372 8.595 1.00 89.69 153 ARG A CA 1
ATOM 1178 C C . ARG A 1 153 ? 1.509 4.377 8.407 1.00 89.69 153 ARG A C 1
ATOM 1180 O O . ARG A 1 153 ? 0.953 3.609 7.622 1.00 89.69 153 ARG A O 1
ATOM 1187 N N . TRP A 1 154 ? 0.852 5.260 9.148 1.00 94.38 154 TRP A N 1
ATOM 1188 C CA . TRP A 1 154 ? -0.562 5.566 8.968 1.00 94.38 154 TRP A CA 1
ATOM 1189 C C . TRP A 1 154 ? -0.704 6.845 8.157 1.00 94.38 154 TRP A C 1
ATOM 1191 O O . TRP A 1 154 ? -0.069 7.851 8.481 1.00 94.38 154 TRP A O 1
ATOM 1201 N N . HIS A 1 155 ? -1.556 6.769 7.143 1.00 94.56 155 HIS A N 1
ATOM 1202 C CA . HIS A 1 155 ? -2.033 7.885 6.345 1.00 94.56 155 HIS A CA 1
ATOM 1203 C C . HIS A 1 155 ? -3.484 8.132 6.732 1.00 94.56 155 HIS A C 1
ATOM 1205 O O . HIS A 1 155 ? -4.282 7.196 6.745 1.00 94.56 155 HIS A O 1
ATOM 1211 N N . VAL A 1 156 ? -3.814 9.357 7.108 1.00 96.50 156 VAL A N 1
ATOM 1212 C CA . VAL A 1 156 ? -5.098 9.718 7.706 1.00 96.50 156 VAL A CA 1
ATOM 1213 C C . VAL A 1 156 ? -5.774 10.754 6.824 1.00 96.50 156 VAL A C 1
ATOM 1215 O O . VAL A 1 156 ? -5.112 11.664 6.324 1.00 96.50 156 VAL A O 1
ATOM 1218 N N . ASP A 1 157 ? -7.078 10.589 6.627 1.00 97.12 157 ASP A N 1
ATOM 1219 C CA . ASP A 1 157 ? -7.912 11.532 5.887 1.00 97.12 157 ASP A CA 1
ATOM 1220 C C . ASP A 1 157 ? -8.049 12.835 6.688 1.00 97.12 157 ASP A C 1
ATOM 1222 O O . ASP A 1 157 ? -8.618 12.847 7.783 1.00 97.12 157 ASP A O 1
ATOM 1226 N N . ALA A 1 158 ? -7.464 13.918 6.172 1.00 95.81 158 ALA A N 1
ATOM 1227 C CA . ALA A 1 158 ? -7.422 15.198 6.872 1.00 95.81 158 ALA A CA 1
ATOM 1228 C C . ALA A 1 158 ? -8.821 15.815 7.026 1.00 95.81 158 ALA A C 1
ATOM 1230 O O . ALA A 1 158 ? -9.139 16.315 8.106 1.00 95.81 158 ALA A O 1
ATOM 1231 N N . ASN A 1 159 ? -9.660 15.705 5.991 1.00 96.38 159 ASN A N 1
ATOM 1232 C CA . ASN A 1 159 ? -11.007 16.277 5.967 1.00 96.38 159 ASN A CA 1
ATOM 1233 C C . ASN A 1 159 ? -11.895 15.577 6.996 1.00 96.38 159 ASN A C 1
ATOM 1235 O O . ASN A 1 159 ? -12.523 16.219 7.832 1.00 96.38 159 ASN A O 1
ATOM 1239 N N . HIS A 1 160 ? -11.846 14.243 7.023 1.00 96.44 160 HIS A N 1
ATOM 1240 C CA . HIS A 1 160 ? -12.600 13.456 7.997 1.00 96.44 160 HIS A CA 1
ATOM 1241 C C . HIS A 1 160 ? -12.193 13.761 9.446 1.00 96.44 160 HIS A C 1
ATOM 1243 O O . HIS A 1 160 ? -13.011 13.685 10.360 1.00 96.44 160 HIS A O 1
ATOM 1249 N N . VAL A 1 161 ? -10.918 14.080 9.691 1.00 95.62 161 VAL A N 1
ATOM 1250 C CA . VAL A 1 161 ? -10.466 14.476 11.033 1.00 95.62 161 VAL A CA 1
ATOM 1251 C C . VAL A 1 161 ? -11.015 15.843 11.416 1.00 95.62 161 VAL A C 1
ATOM 1253 O O . VAL A 1 161 ? -11.397 16.023 12.567 1.00 95.62 161 VAL A O 1
ATOM 1256 N N . GLU A 1 162 ? -11.077 16.792 10.486 1.00 94.88 162 GLU A N 1
ATOM 1257 C CA . GLU A 1 162 ? -11.658 18.114 10.739 1.00 94.88 162 GLU A CA 1
ATOM 1258 C C . GLU A 1 162 ? -13.155 18.036 11.016 1.00 94.88 162 GLU A C 1
ATOM 1260 O O . GLU A 1 162 ? -13.593 18.556 12.040 1.00 94.88 162 GLU A O 1
ATOM 1265 N N . GLU A 1 163 ? -13.903 17.301 10.192 1.00 95.56 163 GLU A N 1
ATOM 1266 C CA . GLU A 1 163 ? -15.328 17.022 10.410 1.00 95.56 163 GLU A CA 1
ATOM 1267 C C . GLU A 1 163 ? -15.564 16.382 11.783 1.00 95.56 163 GLU A C 1
ATOM 1269 O O . GLU A 1 163 ? -16.445 16.794 12.538 1.00 95.56 163 GLU A O 1
ATOM 1274 N N . TRP A 1 164 ? -14.741 15.394 12.145 1.00 94.25 164 TRP A N 1
ATOM 1275 C CA . TRP A 1 164 ? -14.850 14.716 13.433 1.00 94.25 164 TRP A CA 1
ATOM 1276 C C . TRP A 1 164 ? -14.544 15.650 14.610 1.00 94.25 164 TRP A C 1
ATOM 1278 O O . TRP A 1 164 ? -15.267 15.642 1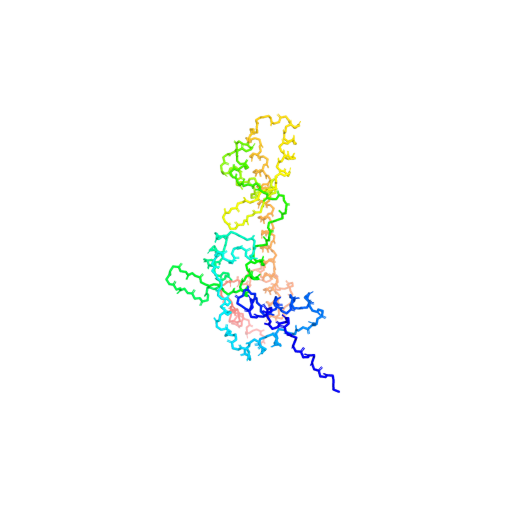5.605 1.00 94.25 164 TRP A O 1
ATOM 1288 N N . VAL A 1 165 ? -13.500 16.479 14.506 1.00 91.56 165 VAL A N 1
ATOM 1289 C CA . VAL A 1 165 ? -13.153 17.470 15.539 1.00 91.56 165 VAL A CA 1
ATOM 1290 C C . VAL A 1 165 ? -14.251 18.520 15.677 1.00 91.56 165 VAL A C 1
ATOM 1292 O O . VAL A 1 165 ? -14.597 18.886 16.799 1.00 91.56 165 VAL A O 1
ATOM 1295 N N . GLN A 1 166 ? -14.805 19.001 14.565 1.00 92.81 166 GLN A N 1
ATOM 1296 C CA . GLN A 1 166 ? -15.899 19.964 14.571 1.00 92.81 166 GLN A CA 1
ATOM 1297 C C . GLN A 1 166 ? -17.136 19.378 15.252 1.00 92.81 166 GLN A C 1
ATOM 1299 O O . GLN A 1 166 ? -17.655 19.987 16.185 1.00 92.81 166 GLN A O 1
ATOM 1304 N N . LYS A 1 167 ? -17.527 18.155 14.881 1.00 92.69 167 LYS A N 1
ATOM 1305 C CA . LYS A 1 167 ? -18.634 17.441 15.521 1.00 92.69 167 LYS A CA 1
ATOM 1306 C C . LYS A 1 167 ? -18.432 17.300 17.034 1.00 92.69 167 LYS A C 1
ATOM 1308 O O . LYS A 1 167 ? -19.344 17.562 17.809 1.00 92.69 167 LYS A O 1
ATOM 1313 N N . MET A 1 168 ? -17.221 16.950 17.471 1.00 87.75 168 MET A N 1
ATOM 1314 C CA . MET A 1 168 ? -16.903 16.844 18.900 1.00 87.75 168 MET A CA 1
ATOM 1315 C C . MET A 1 168 ? -17.012 18.187 19.640 1.00 87.75 168 MET A C 1
ATOM 1317 O O . MET A 1 168 ? -17.399 18.217 20.808 1.00 87.75 168 MET A O 1
ATOM 1321 N N . ARG A 1 169 ? -16.699 19.307 18.977 1.00 86.31 169 ARG A N 1
ATOM 1322 C CA . ARG A 1 169 ? -16.872 20.651 19.552 1.00 86.31 169 ARG A CA 1
ATOM 1323 C C . ARG A 1 169 ? -18.341 21.048 19.657 1.00 86.31 169 ARG A C 1
ATOM 1325 O O . ARG A 1 169 ? -18.718 21.631 20.667 1.00 86.31 169 ARG A O 1
ATOM 1332 N N . GLU A 1 170 ? -19.148 20.719 18.652 1.00 90.38 170 GLU A N 1
ATOM 1333 C CA . GLU A 1 170 ? -20.601 20.948 18.657 1.00 90.38 170 GLU A CA 1
ATOM 1334 C C . GLU A 1 170 ? -21.294 20.154 19.775 1.00 90.38 170 GLU A C 1
ATOM 1336 O O . GLU A 1 170 ? -22.194 20.666 20.433 1.00 90.38 170 GLU A O 1
ATOM 1341 N N . GLU A 1 171 ? -20.808 18.945 20.070 1.00 88.38 171 GLU A N 1
ATOM 1342 C CA . GLU A 1 171 ? -21.257 18.122 21.204 1.00 88.38 171 GLU A CA 1
ATOM 1343 C C . GLU A 1 171 ? -20.736 18.622 22.574 1.00 88.38 171 GLU A C 1
ATOM 1345 O O . GLU A 1 171 ? -21.031 18.026 23.609 1.00 88.38 171 GLU A O 1
ATOM 1350 N N . GLY A 1 172 ? -19.969 19.719 22.612 1.00 86.06 172 GLY A N 1
ATOM 1351 C CA . GLY A 1 172 ? -19.476 20.338 23.847 1.00 86.06 172 GLY A CA 1
ATOM 1352 C C . GLY A 1 172 ? -18.232 19.679 24.458 1.00 86.06 172 GLY A C 1
ATOM 1353 O O . GLY A 1 172 ? -17.816 20.060 25.554 1.00 86.06 172 GLY A O 1
ATOM 1354 N N . LEU A 1 173 ? -17.582 18.735 23.767 1.00 76.50 173 LEU A N 1
ATOM 1355 C CA . LEU A 1 173 ? -16.327 18.117 24.216 1.00 76.50 173 LEU A CA 1
ATOM 1356 C C . LEU A 1 173 ? -15.124 19.024 23.892 1.00 76.50 173 LEU A C 1
ATOM 1358 O O . LEU A 1 173 ? -14.355 18.785 22.963 1.00 76.50 173 LEU A O 1
ATOM 1362 N N . THR A 1 174 ? -14.953 20.093 24.675 1.00 60.94 174 THR A N 1
ATOM 1363 C CA . THR A 1 174 ? -13.875 21.097 24.514 1.00 60.94 174 THR A CA 1
ATOM 1364 C C . THR A 1 174 ? -12.493 20.583 24.928 1.00 60.94 174 THR A C 1
ATOM 1366 O O . THR A 1 174 ? -11.483 20.909 24.304 1.00 60.94 174 THR A O 1
ATOM 1369 N N . ARG A 1 175 ? -12.447 19.713 25.938 1.00 55.91 175 ARG A N 1
ATOM 1370 C CA . ARG A 1 175 ? -11.357 18.772 26.199 1.00 55.91 175 ARG A CA 1
ATOM 1371 C C . ARG A 1 175 ? -11.971 17.402 26.005 1.00 55.91 175 ARG A C 1
ATOM 1373 O O . ARG A 1 175 ? -12.915 17.063 26.709 1.00 55.91 175 ARG A O 1
ATOM 1380 N N . LEU A 1 176 ? -11.471 16.637 25.041 1.00 54.59 176 LEU A N 1
ATOM 1381 C CA . LEU A 1 176 ? -11.907 15.262 24.829 1.00 54.59 176 LEU A CA 1
ATOM 1382 C C . LEU A 1 176 ? -11.462 14.403 26.020 1.00 54.59 176 LEU A C 1
ATOM 1384 O O . LEU A 1 176 ? -10.457 13.694 25.955 1.00 54.59 176 LEU A O 1
ATOM 1388 N N . ASP A 1 177 ? -12.195 14.504 27.125 1.00 53.69 177 ASP A N 1
ATOM 1389 C CA . ASP A 1 177 ? -12.077 13.639 28.283 1.00 53.69 177 ASP A CA 1
ATOM 1390 C C . ASP A 1 177 ? -12.578 12.253 27.857 1.00 53.69 177 ASP A C 1
ATOM 1392 O O . ASP A 1 177 ? -13.762 11.917 27.865 1.00 53.69 177 ASP A O 1
ATOM 1396 N N . LEU A 1 178 ? -11.638 11.457 27.347 1.00 53.19 178 LEU A N 1
ATOM 1397 C CA . LEU A 1 178 ? -11.875 10.127 26.796 1.00 53.19 178 LEU A CA 1
ATOM 1398 C C . LEU A 1 178 ? -12.323 9.114 27.859 1.00 53.19 178 LEU A C 1
ATOM 1400 O O . LEU A 1 178 ? -12.532 7.955 27.507 1.00 53.19 178 LEU A O 1
ATOM 1404 N N . SER A 1 179 ? -12.486 9.498 29.127 1.00 53.00 179 SER A N 1
ATOM 1405 C CA . SER A 1 179 ? -13.063 8.627 30.157 1.00 53.00 179 SER A CA 1
ATOM 1406 C C . SER A 1 179 ? -14.468 8.133 29.756 1.00 53.00 179 SER A C 1
ATOM 1408 O O . SER A 1 179 ? -14.765 6.936 29.872 1.00 53.00 179 SER A O 1
ATOM 1410 N N . GLY A 1 180 ? -15.285 9.004 29.149 1.00 52.09 180 GLY A N 1
ATOM 1411 C CA . GLY A 1 180 ? -16.594 8.650 28.578 1.00 52.09 180 GLY A CA 1
ATOM 1412 C C . GLY A 1 180 ? -16.517 7.857 27.262 1.00 52.09 180 GLY A C 1
ATOM 1413 O O . GLY A 1 180 ? -17.294 6.933 27.024 1.00 52.09 180 GLY A O 1
ATOM 1414 N N . PHE A 1 181 ? -15.531 8.148 26.408 1.00 52.16 181 PHE A N 1
ATOM 1415 C CA . PHE A 1 181 ? -15.349 7.428 25.139 1.00 52.16 181 PHE A CA 1
ATOM 1416 C C . PHE A 1 181 ? -14.755 6.026 25.340 1.00 52.16 181 PHE A C 1
ATOM 1418 O O . PHE A 1 181 ? -15.094 5.088 24.623 1.00 52.16 181 PHE A O 1
ATOM 1425 N N . GLN A 1 182 ? -13.881 5.845 26.336 1.00 53.41 182 GLN A N 1
ATOM 1426 C CA . GLN A 1 182 ? -13.381 4.528 26.721 1.00 53.41 182 GLN A CA 1
ATOM 1427 C C . GLN A 1 182 ? -14.526 3.632 27.163 1.00 53.41 182 GLN A C 1
ATOM 1429 O O . GLN A 1 182 ? -14.554 2.474 26.764 1.00 53.41 182 GLN A O 1
ATOM 1434 N N . THR A 1 183 ? -15.470 4.139 27.952 1.00 56.38 183 THR A N 1
ATOM 1435 C CA . THR A 1 183 ? -16.592 3.331 28.435 1.00 56.38 183 THR A CA 1
ATOM 1436 C C . THR A 1 183 ? -17.531 2.932 27.300 1.00 56.38 183 THR A C 1
ATOM 1438 O O . THR A 1 183 ? -17.814 1.739 27.173 1.00 56.38 183 THR A O 1
ATOM 1441 N N . SER A 1 184 ? -17.917 3.853 26.412 1.00 59.66 184 SER A N 1
ATOM 1442 C CA . SER A 1 184 ? -18.800 3.535 25.277 1.00 59.66 184 SER A CA 1
ATOM 1443 C C . SER A 1 184 ? -18.127 2.650 24.215 1.00 59.66 184 SER A C 1
ATOM 1445 O O . SER A 1 184 ? -18.706 1.657 23.766 1.00 59.66 184 SER A O 1
ATOM 1447 N N . TYR A 1 185 ? -16.865 2.920 23.861 1.00 62.50 185 TYR A N 1
ATOM 1448 C CA . TYR A 1 185 ? -16.110 2.098 22.911 1.00 62.50 185 TYR A CA 1
ATOM 1449 C C . TYR A 1 185 ? -15.817 0.701 23.473 1.00 62.50 185 TYR A C 1
ATOM 1451 O O . TYR A 1 185 ? -15.993 -0.298 22.774 1.00 62.50 185 TYR A O 1
ATOM 1459 N N . LEU A 1 186 ? -15.409 0.595 24.746 1.00 64.62 186 LEU A N 1
ATOM 1460 C CA . LEU A 1 186 ? -15.195 -0.704 25.393 1.00 64.62 186 LEU A CA 1
ATOM 1461 C C . LEU A 1 186 ? -16.505 -1.479 25.555 1.00 64.62 186 LEU A C 1
ATOM 1463 O O . LEU A 1 186 ? -16.474 -2.706 25.483 1.00 64.62 186 LEU A O 1
ATOM 1467 N N . GLN A 1 187 ? -17.644 -0.810 25.754 1.00 69.62 187 GLN A N 1
ATOM 1468 C CA . GLN A 1 187 ? -18.960 -1.456 25.731 1.00 69.62 187 GLN A CA 1
ATOM 1469 C C . GLN A 1 187 ? -19.274 -2.018 24.340 1.00 69.62 187 GLN A C 1
ATOM 1471 O O . GLN A 1 187 ? -19.552 -3.212 24.236 1.00 69.62 187 GLN A O 1
ATOM 1476 N N . SER A 1 188 ? -19.107 -1.224 23.278 1.00 73.31 188 SER A N 1
ATOM 1477 C CA . SER A 1 188 ? -19.293 -1.670 21.888 1.00 73.31 188 SER A CA 1
ATOM 1478 C C . SER A 1 188 ? -18.393 -2.864 21.525 1.00 73.31 188 SER A C 1
ATOM 1480 O O . SER A 1 188 ? -18.855 -3.867 20.977 1.00 73.31 188 SER A O 1
ATOM 1482 N N . GLU A 1 189 ? -17.107 -2.819 21.884 1.00 70.38 189 GLU A N 1
ATOM 1483 C CA . GLU A 1 189 ? -16.166 -3.933 21.688 1.00 70.38 189 GLU A CA 1
ATOM 1484 C C . GLU A 1 189 ? -16.554 -5.177 22.504 1.00 70.38 189 GLU A C 1
ATOM 1486 O O . GLU A 1 189 ? -16.541 -6.297 21.986 1.00 70.38 189 GLU A O 1
ATOM 1491 N N . ARG A 1 190 ? -16.964 -5.007 23.769 1.00 73.88 190 ARG A N 1
ATOM 1492 C CA . ARG A 1 190 ? -17.456 -6.115 24.606 1.00 73.88 190 ARG A CA 1
ATOM 1493 C C . ARG A 1 190 ? -18.704 -6.754 24.008 1.00 73.88 190 ARG A C 1
ATOM 1495 O O . ARG A 1 190 ? -18.827 -7.977 24.051 1.00 73.88 190 ARG A O 1
ATOM 1502 N N . GLU A 1 191 ? -19.611 -5.970 23.440 1.00 83.06 191 GLU A N 1
ATOM 1503 C CA . GLU A 1 191 ? -20.804 -6.471 22.758 1.00 83.06 191 GLU A CA 1
ATOM 1504 C C . GLU A 1 191 ? -20.456 -7.246 21.488 1.00 83.06 191 GLU A C 1
ATOM 1506 O O . GLU A 1 191 ? -20.948 -8.363 21.309 1.00 83.06 191 GLU A O 1
ATOM 1511 N N . LYS A 1 192 ? -19.534 -6.736 20.660 1.00 78.94 192 LYS A N 1
ATOM 1512 C CA . LYS A 1 192 ? -19.015 -7.463 19.487 1.00 78.94 192 LYS A CA 1
ATOM 1513 C C . LYS A 1 192 ? -18.374 -8.794 19.887 1.00 78.94 192 LYS A C 1
ATOM 1515 O O . LYS A 1 192 ? -18.674 -9.828 19.286 1.00 78.94 192 LYS A O 1
ATOM 1520 N N . MET A 1 193 ? -17.555 -8.801 20.940 1.00 79.06 193 MET A N 1
ATOM 1521 C CA . MET A 1 193 ? -16.924 -10.016 21.470 1.00 79.06 193 MET A CA 1
ATOM 1522 C C . MET A 1 193 ? -17.949 -11.004 22.039 1.00 79.06 193 MET A C 1
ATOM 1524 O O . MET A 1 193 ? -17.853 -12.208 21.784 1.00 79.06 193 MET A O 1
ATOM 1528 N N . ARG A 1 194 ? -18.977 -10.520 22.749 1.00 84.94 194 ARG A N 1
ATOM 1529 C CA . ARG A 1 194 ? -20.104 -11.345 23.218 1.00 84.94 194 ARG A CA 1
ATOM 1530 C C . ARG A 1 194 ? -20.867 -11.955 22.045 1.00 84.94 194 ARG A C 1
ATOM 1532 O O . ARG A 1 194 ? -21.126 -13.158 22.058 1.00 84.94 194 ARG A O 1
ATOM 1539 N N . ALA A 1 195 ? -21.180 -11.170 21.015 1.00 87.19 195 ALA A N 1
ATOM 1540 C CA . ALA A 1 195 ? -21.864 -11.644 19.815 1.00 87.19 195 ALA A CA 1
ATOM 1541 C C . ALA A 1 195 ? -21.038 -12.708 19.071 1.00 87.19 195 ALA A C 1
ATOM 1543 O O . ALA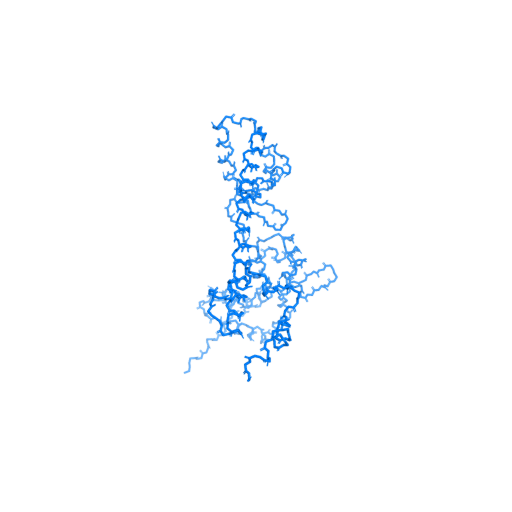 A 1 195 ? -21.574 -13.750 18.678 1.00 87.19 195 ALA A O 1
ATOM 1544 N N . TYR A 1 196 ? -19.726 -12.494 18.939 1.00 85.81 196 TYR A N 1
ATOM 1545 C CA . TYR A 1 196 ? -18.800 -13.463 18.354 1.00 85.81 196 TYR A CA 1
ATOM 1546 C C . TYR A 1 196 ? -18.753 -14.771 19.156 1.00 85.81 196 TYR A C 1
ATOM 1548 O O . TYR A 1 196 ? -18.948 -15.851 18.593 1.00 85.81 196 TYR A O 1
ATOM 1556 N N . ALA A 1 197 ? -18.588 -14.690 20.479 1.00 87.38 197 ALA A N 1
ATOM 1557 C CA . ALA A 1 197 ? -18.588 -15.858 21.359 1.00 87.38 197 ALA A CA 1
ATOM 1558 C C . ALA A 1 197 ? -19.913 -16.638 21.278 1.00 87.38 197 ALA A C 1
ATOM 1560 O O . ALA A 1 197 ? -19.922 -17.871 21.230 1.00 87.38 197 ALA A O 1
ATOM 1561 N N . LEU A 1 198 ? -21.045 -15.932 21.190 1.00 93.00 198 LEU A N 1
ATOM 1562 C CA . LEU A 1 198 ? -22.363 -16.545 21.027 1.00 93.00 198 LEU A CA 1
ATOM 1563 C C . LEU A 1 198 ? -22.492 -17.265 19.674 1.00 93.00 198 LEU A C 1
ATOM 1565 O O . LEU A 1 198 ? -23.051 -18.365 19.606 1.00 93.00 198 LEU A O 1
ATOM 1569 N N . LYS A 1 199 ? -21.947 -16.678 18.601 1.00 91.81 199 LYS A N 1
ATOM 1570 C CA . LYS A 1 199 ? -21.891 -17.278 17.259 1.00 91.81 199 LYS A CA 1
ATOM 1571 C C . LYS A 1 199 ? -21.044 -18.553 17.254 1.00 91.81 199 LYS A C 1
ATOM 1573 O O . LYS A 1 199 ? -21.500 -19.573 16.734 1.00 91.81 199 LYS A O 1
ATOM 1578 N N . GLU A 1 200 ? -19.873 -18.537 17.886 1.00 87.62 200 GLU A N 1
ATOM 1579 C CA . GLU A 1 200 ? -19.016 -19.722 18.035 1.00 87.62 200 GLU A CA 1
ATOM 1580 C C . GLU A 1 200 ? -19.683 -20.819 18.876 1.00 87.62 200 GLU A C 1
ATOM 1582 O O . GLU A 1 200 ? -19.713 -21.986 18.476 1.00 87.62 200 GLU A O 1
ATOM 1587 N N . ARG A 1 201 ? -20.346 -20.460 19.983 1.00 90.31 201 ARG A N 1
ATOM 1588 C CA . ARG A 1 201 ? -21.117 -21.418 20.792 1.00 90.31 201 ARG A CA 1
ATOM 1589 C C . ARG A 1 201 ? -22.249 -22.068 19.987 1.00 90.31 201 ARG A C 1
ATOM 1591 O O . ARG A 1 201 ? -22.467 -23.276 20.096 1.00 90.31 201 ARG A O 1
ATOM 1598 N N . LYS A 1 202 ? -22.953 -21.300 19.143 1.00 91.25 202 LYS A N 1
ATOM 1599 C CA . LYS A 1 202 ? -23.986 -21.826 18.229 1.00 91.25 202 LYS A CA 1
ATOM 1600 C C . LYS A 1 202 ? -23.396 -22.770 17.174 1.00 91.25 202 LYS A C 1
ATOM 1602 O O . LYS A 1 202 ? -24.002 -23.807 16.904 1.00 91.25 202 LYS A O 1
ATOM 1607 N N . LYS A 1 203 ? -22.224 -22.461 16.605 1.00 87.06 203 LYS A N 1
ATOM 1608 C CA . LYS A 1 203 ? -21.527 -23.357 15.661 1.00 87.06 203 LYS A CA 1
ATOM 1609 C C . LYS A 1 203 ? -21.140 -24.684 16.314 1.00 87.06 203 LYS A C 1
ATOM 1611 O O . LYS A 1 203 ? -21.428 -25.729 15.735 1.00 87.06 203 LYS A O 1
ATOM 1616 N N . ARG A 1 204 ? -20.568 -24.653 17.525 1.00 80.94 204 ARG A N 1
ATOM 1617 C CA . ARG A 1 204 ? -20.216 -25.871 18.281 1.00 80.94 204 ARG A CA 1
ATOM 1618 C C . ARG A 1 204 ? -21.440 -26.756 18.521 1.00 80.94 204 ARG A C 1
ATOM 1620 O O . ARG A 1 204 ? -21.444 -27.899 18.088 1.00 80.94 204 ARG A O 1
ATOM 1627 N N . ARG A 1 205 ? -22.546 -26.185 19.019 1.00 82.38 205 ARG A N 1
ATOM 1628 C CA . ARG A 1 205 ? -23.815 -26.921 19.203 1.00 82.38 205 ARG A CA 1
ATOM 1629 C C . ARG A 1 205 ? -24.346 -27.563 17.915 1.00 82.38 205 ARG A C 1
ATOM 1631 O O . ARG A 1 205 ? -24.924 -28.644 17.967 1.00 82.38 205 ARG A O 1
ATOM 1638 N N . ARG A 1 206 ? -24.184 -26.911 16.755 1.00 78.69 206 ARG A N 1
ATOM 1639 C CA . ARG A 1 206 ? -24.566 -27.493 15.453 1.00 78.69 206 ARG A CA 1
ATOM 1640 C C . ARG A 1 206 ? -23.663 -28.666 15.066 1.00 78.69 206 ARG A C 1
ATOM 1642 O O . ARG A 1 206 ? -24.172 -29.651 14.538 1.00 78.69 206 ARG A O 1
ATOM 1649 N N . LYS A 1 207 ? -22.356 -28.567 15.332 1.00 75.69 207 LYS A N 1
ATOM 1650 C CA . LYS A 1 207 ? -21.391 -29.649 15.091 1.00 75.69 207 LYS A CA 1
ATOM 1651 C C . LYS A 1 207 ? -21.700 -30.859 15.974 1.00 75.69 207 LYS A C 1
ATOM 1653 O O . LYS A 1 207 ? -21.834 -31.952 15.437 1.00 75.69 207 LYS A O 1
ATOM 1658 N N . ASP A 1 208 ? -21.938 -30.634 17.264 1.00 72.88 208 ASP A N 1
ATOM 1659 C CA . ASP A 1 208 ? -22.253 -31.693 18.231 1.00 72.88 208 ASP A CA 1
ATOM 1660 C C . ASP A 1 208 ? -23.572 -32.405 17.900 1.00 72.88 208 ASP A C 1
ATOM 1662 O O . ASP A 1 208 ? -23.660 -33.626 17.994 1.00 72.88 208 ASP A O 1
ATOM 1666 N N . ARG A 1 209 ? -24.598 -31.664 17.447 1.00 67.88 209 ARG A N 1
ATOM 1667 C CA . ARG A 1 209 ? -25.864 -32.257 16.972 1.00 67.88 209 ARG A CA 1
ATOM 1668 C C . ARG A 1 209 ? -25.683 -33.099 15.710 1.00 67.88 209 ARG A C 1
ATOM 1670 O O . ARG A 1 209 ? -26.327 -34.134 15.581 1.00 67.88 209 ARG A O 1
ATOM 1677 N N . ARG A 1 210 ? -24.828 -32.671 14.773 1.00 65.50 210 ARG A N 1
ATOM 1678 C CA . ARG A 1 210 ? -24.532 -33.460 13.564 1.00 65.50 210 ARG A CA 1
ATOM 1679 C C . ARG A 1 210 ? -23.805 -34.754 13.909 1.00 65.50 210 ARG A C 1
ATOM 1681 O O . ARG A 1 210 ? -24.176 -35.792 13.376 1.00 65.50 210 ARG A O 1
ATOM 1688 N N . THR A 1 211 ? -22.824 -34.711 14.810 1.00 64.06 211 THR A N 1
ATOM 1689 C CA . THR A 1 211 ? -22.103 -35.918 15.235 1.00 64.06 211 THR A CA 1
ATOM 1690 C C . THR A 1 211 ? -23.009 -36.885 15.993 1.00 64.06 211 THR A C 1
ATOM 1692 O O . THR A 1 211 ? -22.980 -38.072 15.690 1.00 64.06 211 THR A O 1
ATOM 1695 N N . THR A 1 212 ? -23.887 -36.408 16.885 1.00 60.06 212 THR A N 1
ATOM 1696 C CA . THR A 1 212 ? -24.866 -37.290 17.561 1.00 60.06 212 THR A CA 1
ATOM 1697 C C . THR A 1 212 ? -25.909 -37.887 16.616 1.00 60.06 212 THR A C 1
ATOM 1699 O O . THR A 1 212 ? -26.325 -39.026 16.808 1.00 60.06 212 THR A O 1
ATOM 1702 N N . PHE A 1 213 ? -26.349 -37.154 15.590 1.00 53.81 213 PHE A N 1
ATOM 1703 C CA . PHE A 1 213 ? -27.324 -37.684 14.631 1.00 53.81 213 PHE A CA 1
ATOM 1704 C C . PHE A 1 213 ? -26.699 -38.716 13.677 1.00 53.81 213 PHE A C 1
ATOM 1706 O O . PHE A 1 213 ? -27.336 -39.716 13.345 1.00 53.81 213 PHE A O 1
ATOM 1713 N N . CYS A 1 214 ? -25.437 -38.507 13.279 1.00 57.28 214 CYS A N 1
ATOM 1714 C CA . CYS A 1 214 ? -24.685 -39.449 12.447 1.00 57.28 214 CYS A CA 1
ATOM 1715 C C . CYS A 1 214 ? -24.499 -40.787 13.169 1.00 57.28 214 CYS A C 1
ATOM 1717 O O . CYS A 1 214 ? -24.823 -41.828 12.608 1.00 57.28 214 CYS A O 1
ATOM 1719 N N . THR A 1 215 ? -24.111 -40.759 14.450 1.00 63.31 215 THR A N 1
ATOM 1720 C CA . THR A 1 215 ? -23.907 -41.987 15.234 1.00 63.31 215 THR A CA 1
ATOM 1721 C C . THR A 1 215 ? -25.202 -42.761 15.476 1.00 63.31 215 THR A C 1
ATOM 1723 O O . THR A 1 215 ? -25.185 -43.987 15.446 1.00 63.31 215 THR A O 1
ATOM 1726 N N . GLN A 1 216 ? -26.341 -42.083 15.661 1.00 61.84 216 GLN A N 1
ATOM 1727 C CA . GLN A 1 216 ? -27.642 -42.752 15.805 1.00 61.84 216 GLN A CA 1
ATOM 1728 C C . GLN A 1 216 ? -28.128 -43.385 14.495 1.00 61.84 216 GLN A C 1
ATOM 1730 O O . GLN A 1 216 ? -28.623 -44.509 14.509 1.00 61.84 216 GLN A O 1
ATOM 1735 N N . SER A 1 217 ? -27.970 -42.686 13.368 1.00 67.12 217 SER A N 1
ATOM 1736 C CA . SER A 1 217 ? -28.355 -43.186 12.042 1.00 67.12 217 SER A CA 1
ATOM 1737 C C . SER A 1 217 ? -27.471 -44.348 11.583 1.00 67.12 217 SER A C 1
ATOM 1739 O O . SER A 1 217 ? -27.976 -45.365 11.110 1.00 67.12 217 SER A O 1
ATOM 1741 N N . GLU A 1 218 ? -26.156 -44.248 11.785 1.00 70.62 218 GLU A N 1
ATOM 1742 C CA . GLU A 1 218 ? -25.211 -45.328 11.483 1.00 70.62 218 GLU A CA 1
ATOM 1743 C C . GLU A 1 218 ? -25.444 -46.550 12.374 1.00 70.62 218 GLU A C 1
ATOM 1745 O O . GLU A 1 218 ? -25.499 -47.666 11.863 1.00 70.62 218 GLU A O 1
ATOM 1750 N N . ALA A 1 219 ? -25.675 -46.361 13.679 1.00 63.59 219 ALA A N 1
ATOM 1751 C CA . ALA A 1 219 ? -26.032 -47.463 14.571 1.00 63.59 219 ALA A CA 1
ATOM 1752 C C . ALA A 1 219 ? -27.362 -48.125 14.171 1.00 63.59 219 ALA A C 1
ATOM 1754 O O . ALA A 1 219 ? -27.474 -49.347 14.221 1.00 63.59 219 ALA A O 1
ATOM 1755 N N . ALA A 1 220 ? -28.359 -47.342 13.741 1.00 66.62 220 ALA A N 1
ATOM 1756 C CA . ALA A 1 220 ? -29.643 -47.866 13.273 1.00 66.62 220 ALA A CA 1
ATOM 1757 C C . ALA A 1 220 ? -29.474 -48.740 12.020 1.00 66.62 220 ALA A C 1
ATOM 1759 O O . ALA A 1 220 ? -29.996 -49.853 11.979 1.00 66.62 220 ALA A O 1
ATOM 1760 N N . LYS A 1 221 ? -28.675 -48.275 11.048 1.00 73.50 221 LYS A N 1
ATOM 1761 C CA . LYS A 1 221 ? -28.327 -49.041 9.840 1.00 73.50 221 LYS A CA 1
ATOM 1762 C C . LYS A 1 221 ? -27.550 -50.316 10.166 1.00 73.50 221 LYS A C 1
ATOM 1764 O O . LYS A 1 221 ? -27.865 -51.368 9.628 1.00 73.50 221 LYS A O 1
ATOM 1769 N N . LEU A 1 222 ? -26.558 -50.243 11.054 1.00 71.62 222 LEU A N 1
ATOM 1770 C CA . LEU A 1 222 ? -25.732 -51.400 11.419 1.00 71.62 222 LEU A CA 1
ATOM 1771 C C . LEU A 1 222 ? -26.509 -52.485 12.174 1.00 71.62 222 LEU A C 1
ATOM 1773 O O . LEU A 1 222 ? -26.138 -53.655 12.102 1.00 71.62 222 LEU A O 1
ATOM 1777 N N . LEU A 1 223 ? -27.557 -52.103 12.907 1.00 73.88 223 LEU A N 1
ATOM 1778 C CA . LEU A 1 223 ? -28.371 -53.019 13.707 1.00 73.88 223 LEU A CA 1
ATOM 1779 C C . LEU A 1 223 ? -29.682 -53.435 13.017 1.00 73.88 223 LEU A C 1
ATOM 1781 O O . LEU A 1 223 ? -30.417 -54.224 13.600 1.00 73.88 223 LEU A O 1
ATOM 1785 N N . ASN A 1 224 ? -29.984 -52.928 11.811 1.00 82.12 224 ASN A N 1
ATOM 1786 C CA . ASN A 1 224 ? -31.291 -53.087 11.149 1.00 82.12 224 ASN A CA 1
ATOM 1787 C C . ASN A 1 224 ? -32.477 -52.728 12.069 1.00 82.12 224 ASN A C 1
ATOM 1789 O O . ASN A 1 224 ? -33.512 -53.390 12.078 1.00 82.12 224 ASN A O 1
ATOM 1793 N N . LEU A 1 225 ? -32.325 -51.667 12.864 1.00 79.62 225 LEU A N 1
ATOM 1794 C CA . LEU A 1 225 ? -33.357 -51.185 13.782 1.00 79.62 225 LEU A CA 1
ATOM 1795 C C . LEU A 1 225 ? -33.929 -49.857 13.295 1.00 79.62 225 LEU A C 1
ATOM 1797 O O . LEU A 1 225 ? -33.230 -49.040 12.693 1.00 79.62 225 LEU A O 1
ATOM 1801 N N . SER A 1 226 ? -35.193 -49.589 13.626 1.00 82.75 226 SER A N 1
ATOM 1802 C CA . SER A 1 226 ? -35.743 -48.244 13.447 1.00 82.75 226 SER A CA 1
ATOM 1803 C C . SER A 1 226 ? -35.019 -47.244 14.359 1.00 82.75 226 SER A C 1
ATOM 1805 O O . SER A 1 226 ? -34.660 -47.574 15.489 1.00 82.75 226 SER A O 1
ATOM 1807 N N . LEU A 1 227 ? -34.872 -45.988 13.917 1.00 72.44 227 LEU A N 1
ATOM 1808 C CA . LEU A 1 227 ? -34.244 -44.907 14.701 1.00 72.44 227 LEU A CA 1
ATOM 1809 C C . LEU A 1 227 ? -34.844 -44.744 16.111 1.00 72.44 227 LEU A C 1
ATOM 1811 O O . LEU A 1 227 ? -34.132 -44.380 17.048 1.00 72.44 227 LEU A O 1
ATOM 1815 N N . LYS A 1 228 ? -36.149 -45.018 16.280 1.00 79.19 228 LYS A N 1
ATOM 1816 C CA . LYS A 1 228 ? -36.805 -45.012 17.598 1.00 79.19 228 LYS A CA 1
ATOM 1817 C C . LYS A 1 228 ? -36.247 -46.117 18.498 1.00 79.19 228 LYS A C 1
ATOM 1819 O O . LYS A 1 228 ? -35.875 -45.816 19.625 1.00 79.19 228 LYS A O 1
ATOM 1824 N N . GLN A 1 229 ? -36.125 -47.348 17.999 1.00 76.94 229 GLN A N 1
ATOM 1825 C CA . GLN A 1 229 ? -35.589 -48.480 18.766 1.00 76.94 229 GLN A CA 1
ATOM 1826 C C . GLN A 1 229 ? -34.123 -48.263 19.157 1.00 76.94 229 GLN A C 1
ATOM 1828 O O . GLN A 1 229 ? -33.759 -48.477 20.312 1.00 76.94 229 GLN A O 1
ATOM 1833 N N . THR A 1 230 ? -33.286 -47.769 18.241 1.00 72.69 230 THR A N 1
ATOM 1834 C CA . THR A 1 230 ? -31.879 -47.455 18.546 1.00 72.69 230 THR A CA 1
ATOM 1835 C C . THR A 1 230 ? -31.749 -46.354 19.590 1.00 72.69 230 THR A C 1
ATOM 1837 O O . THR A 1 230 ? -30.900 -46.446 20.477 1.00 72.69 230 THR A O 1
ATOM 1840 N N . LYS A 1 231 ? -32.608 -45.329 19.534 1.00 73.31 231 LYS A N 1
ATOM 1841 C CA . LYS A 1 231 ? -32.645 -44.269 20.545 1.00 73.31 231 LYS A CA 1
ATOM 1842 C C . LYS A 1 231 ? -33.023 -44.817 21.923 1.00 73.31 231 LYS A C 1
ATOM 1844 O O . LYS A 1 231 ? -32.352 -44.477 22.893 1.00 73.31 231 LYS A O 1
ATOM 1849 N N . THR A 1 232 ? -34.032 -45.686 22.004 1.00 77.88 232 THR A N 1
ATOM 1850 C CA . THR A 1 232 ? -34.438 -46.326 23.264 1.00 77.88 232 THR A CA 1
ATOM 1851 C C . THR A 1 232 ? -33.308 -47.179 23.849 1.00 77.88 232 THR A C 1
ATOM 1853 O O . THR A 1 232 ? -33.045 -47.084 25.043 1.00 77.88 232 THR A O 1
ATOM 1856 N N . LEU A 1 233 ? -32.578 -47.933 23.017 1.00 73.25 233 LEU A N 1
ATOM 1857 C CA . LEU A 1 233 ? -31.452 -48.778 23.453 1.00 73.25 233 LEU A CA 1
ATOM 1858 C C . LEU A 1 233 ? -30.215 -47.988 23.914 1.00 73.25 233 LEU A C 1
ATOM 1860 O O . LEU A 1 233 ? -29.500 -48.429 24.815 1.00 73.25 233 LEU A O 1
ATOM 1864 N N . LEU A 1 234 ? -29.950 -46.826 23.306 1.00 69.06 234 LEU A N 1
ATOM 1865 C CA . LEU A 1 234 ? -28.908 -45.899 23.766 1.00 69.06 234 LEU A CA 1
ATOM 1866 C C . LEU A 1 234 ? -29.304 -45.230 25.090 1.00 69.06 234 LEU A C 1
ATOM 1868 O O . LEU A 1 234 ? -28.466 -45.073 25.971 1.00 69.06 234 LEU A O 1
ATOM 1872 N N . GLN A 1 235 ? -30.578 -44.857 25.246 1.00 77.62 235 GLN A N 1
ATOM 1873 C CA . GLN A 1 235 ? -31.093 -44.249 26.478 1.00 77.62 235 GLN A CA 1
ATOM 1874 C C . GLN A 1 235 ? -31.159 -45.240 27.644 1.00 77.62 235 GLN A C 1
ATOM 1876 O O . GLN A 1 235 ? -30.929 -44.843 28.781 1.00 77.62 235 GLN A O 1
ATOM 1881 N N . SER A 1 236 ? -31.426 -46.521 27.376 1.00 79.69 236 SER A N 1
ATOM 1882 C CA . SER A 1 236 ? -31.459 -47.572 28.397 1.00 79.69 236 SER A CA 1
ATOM 1883 C C . SER A 1 236 ? -30.069 -48.078 28.809 1.00 79.69 236 SER A C 1
ATOM 1885 O O . SER A 1 236 ? -29.982 -49.027 29.582 1.00 79.69 236 SER A O 1
ATOM 1887 N N . GLY A 1 237 ? -28.984 -47.515 28.257 1.00 70.31 237 GLY A N 1
ATOM 1888 C CA . GLY A 1 237 ? -27.606 -47.940 28.535 1.00 70.31 237 GLY A CA 1
ATOM 1889 C C . GLY A 1 237 ? -27.234 -49.320 27.974 1.00 70.31 237 GLY A C 1
ATOM 1890 O O . GLY A 1 237 ? -26.145 -49.816 28.238 1.00 70.31 237 GLY A O 1
ATOM 1891 N N . VAL A 1 238 ? -28.111 -49.951 27.181 1.00 70.06 238 VAL A N 1
ATOM 1892 C CA . VAL A 1 238 ? -27.865 -51.282 26.588 1.00 70.06 238 VAL A CA 1
ATOM 1893 C C . VAL A 1 238 ? -26.807 -51.203 25.484 1.00 70.06 238 VAL A C 1
ATOM 1895 O O . VAL A 1 238 ? -26.040 -52.145 25.279 1.00 70.06 238 VAL A O 1
ATOM 1898 N N . LEU A 1 239 ? -26.738 -50.063 24.794 1.00 61.00 239 LEU A N 1
ATOM 1899 C CA . LEU A 1 239 ? -25.646 -49.706 23.896 1.00 61.00 239 LEU A CA 1
ATOM 1900 C C . LEU A 1 239 ? -24.739 -48.688 24.600 1.00 61.00 239 LEU A C 1
ATOM 1902 O O . LEU A 1 239 ? -25.027 -47.494 24.613 1.00 61.00 239 LEU A O 1
ATOM 1906 N N . GLU A 1 240 ? -23.630 -49.151 25.179 1.00 56.53 240 GLU A N 1
ATOM 1907 C CA . GLU A 1 240 ? -22.597 -48.258 25.714 1.00 56.53 240 GLU A CA 1
ATOM 1908 C C . GLU A 1 240 ? -21.820 -47.611 24.559 1.00 56.53 240 GLU A C 1
ATOM 1910 O O . GLU A 1 240 ? -20.901 -48.196 23.982 1.00 56.53 240 GLU A O 1
ATOM 1915 N N . GLY A 1 241 ? -22.187 -46.381 24.209 1.00 51.03 241 GLY A N 1
ATOM 1916 C CA . GLY A 1 241 ? -21.408 -45.542 23.305 1.00 51.03 241 GLY A CA 1
ATOM 1917 C C . GLY A 1 241 ? -20.172 -44.986 24.007 1.00 51.03 241 GLY A C 1
ATOM 1918 O O . GLY A 1 241 ? -20.144 -43.802 24.332 1.00 51.03 241 GLY A O 1
ATOM 1919 N N . LYS A 1 242 ? -19.144 -45.808 24.252 1.00 48.03 242 LYS A N 1
ATOM 1920 C CA . LYS A 1 242 ? -17.825 -45.270 24.615 1.00 48.03 242 LYS A CA 1
ATOM 1921 C C . LYS A 1 242 ? -17.149 -44.729 23.361 1.00 48.03 242 LYS A C 1
ATOM 1923 O O . LYS A 1 242 ? -16.868 -45.458 22.414 1.00 48.03 242 LYS A O 1
ATOM 1928 N N . GLN A 1 243 ? -16.924 -43.422 23.366 1.00 43.41 243 GLN A N 1
ATOM 1929 C CA . GLN A 1 243 ? -16.353 -42.632 22.280 1.00 43.41 243 GLN A CA 1
ATOM 1930 C C . GLN A 1 243 ? -14.817 -42.741 22.239 1.00 43.41 243 GLN A C 1
ATOM 1932 O O . GLN A 1 243 ? -14.132 -41.758 21.978 1.00 43.41 243 GLN A O 1
ATOM 1937 N N . GLU A 1 244 ? -14.259 -43.915 22.528 1.00 39.88 244 GLU A N 1
ATOM 1938 C CA . GLU A 1 244 ? -12.814 -44.129 22.465 1.00 39.88 244 GLU A CA 1
ATOM 1939 C C . GLU A 1 244 ? -12.476 -44.765 21.116 1.00 39.88 244 GLU A C 1
ATOM 1941 O O . GLU A 1 244 ? -12.705 -45.946 20.878 1.00 39.88 244 GLU A O 1
ATOM 1946 N N . ASN A 1 245 ? -11.964 -43.925 20.213 1.00 39.56 245 ASN A N 1
ATOM 1947 C CA . ASN A 1 245 ? -11.294 -44.292 18.965 1.00 39.56 245 ASN A CA 1
ATOM 1948 C C . ASN A 1 245 ? -12.113 -45.120 17.959 1.00 39.56 245 ASN A C 1
ATOM 1950 O O . ASN A 1 245 ? -11.832 -46.289 17.734 1.00 39.56 245 ASN A O 1
ATOM 1954 N N . GLY A 1 246 ? -13.055 -44.470 17.265 1.00 42.78 246 GLY A N 1
ATOM 1955 C CA . GLY A 1 246 ? -13.280 -44.645 15.816 1.00 42.78 246 GLY A CA 1
ATOM 1956 C C . GLY A 1 246 ? -13.658 -46.015 15.222 1.00 42.78 246 GLY A C 1
ATOM 1957 O O . GLY A 1 246 ? -13.986 -46.053 14.042 1.00 42.78 246 GLY A O 1
ATOM 1958 N N . LEU A 1 247 ? -13.680 -47.120 15.966 1.00 41.16 247 LEU A N 1
ATOM 1959 C CA . LEU A 1 247 ? -14.067 -48.437 15.463 1.00 41.16 247 LEU A CA 1
ATOM 1960 C C . LEU A 1 247 ? -14.956 -49.155 16.480 1.00 41.16 247 LEU A C 1
ATOM 1962 O O . LEU A 1 247 ? -14.551 -49.515 17.583 1.00 41.16 247 LEU A O 1
ATOM 1966 N N . TRP A 1 248 ? -16.204 -49.377 16.076 1.00 46.66 248 TRP A N 1
ATOM 1967 C CA . TRP A 1 248 ? -17.227 -50.066 16.853 1.00 46.66 248 TRP A CA 1
ATOM 1968 C C . TRP A 1 248 ? -16.828 -51.522 17.169 1.00 46.66 248 TRP A C 1
ATOM 1970 O O . TRP A 1 248 ? -16.974 -52.424 16.347 1.00 46.66 248 TRP A O 1
ATOM 1980 N N . LEU A 1 249 ? -16.418 -51.776 18.414 1.00 44.38 249 LEU A N 1
ATOM 1981 C CA . LEU A 1 249 ? -16.197 -53.115 18.985 1.00 44.38 249 LEU A CA 1
ATOM 1982 C C . LEU A 1 249 ? -17.499 -53.815 19.439 1.00 44.38 249 LEU A C 1
ATOM 1984 O O . LEU A 1 249 ? -17.456 -54.894 20.034 1.00 44.38 249 LEU A O 1
ATOM 1988 N N . ALA A 1 250 ? -18.683 -53.254 19.156 1.00 46.84 250 ALA A N 1
ATOM 1989 C CA . ALA A 1 250 ? -19.940 -53.814 19.670 1.00 46.84 250 ALA A CA 1
ATOM 1990 C C . ALA A 1 250 ? -20.398 -55.103 18.967 1.00 46.84 250 ALA A C 1
ATOM 1992 O O . ALA A 1 250 ? -21.222 -55.836 19.520 1.00 46.84 250 ALA A O 1
ATOM 1993 N N . LYS A 1 251 ? -19.822 -55.457 17.806 1.00 47.34 251 LYS A N 1
ATOM 1994 C CA . LYS A 1 251 ? -20.176 -56.708 17.113 1.00 47.34 251 LYS A CA 1
ATOM 1995 C C . LYS A 1 251 ? -19.805 -57.957 17.930 1.00 47.34 251 LYS A C 1
ATOM 1997 O O . LYS A 1 251 ? -20.447 -58.990 17.786 1.00 47.34 251 LYS A O 1
ATOM 2002 N N . ARG A 1 252 ? -18.832 -57.875 18.853 1.00 47.78 252 ARG A N 1
ATOM 2003 C CA . ARG A 1 252 ? -18.373 -59.038 19.642 1.00 47.78 252 ARG A CA 1
ATOM 2004 C C . ARG A 1 252 ? -19.199 -59.341 20.898 1.00 47.78 252 ARG A C 1
ATOM 2006 O O . ARG A 1 252 ? -19.320 -60.512 21.250 1.00 47.78 252 ARG A O 1
ATOM 2013 N N . LYS A 1 253 ? -19.785 -58.343 21.574 1.00 51.69 253 LYS A N 1
ATOM 2014 C CA . LYS A 1 253 ? -20.578 -58.581 22.803 1.00 51.69 253 LYS A CA 1
ATOM 2015 C C . LYS A 1 253 ? -22.032 -58.971 22.512 1.00 51.69 253 LYS A C 1
ATOM 2017 O O . LYS A 1 253 ? -22.551 -59.862 23.178 1.00 51.69 253 LYS A O 1
ATOM 2022 N N . ALA A 1 254 ? -22.664 -58.382 21.494 1.00 52.50 254 ALA A N 1
ATOM 2023 C CA . ALA A 1 254 ? -24.045 -58.714 21.132 1.00 52.50 254 ALA A CA 1
ATOM 2024 C C . ALA A 1 254 ? -24.170 -60.133 20.547 1.00 52.50 254 ALA A C 1
ATOM 2026 O O . ALA A 1 254 ? -25.042 -60.892 20.962 1.00 52.50 254 ALA A O 1
ATOM 2027 N N . VAL A 1 255 ? -23.237 -60.538 19.675 1.00 54.66 255 VAL A N 1
ATOM 2028 C CA . VAL A 1 255 ? -23.211 -61.896 19.102 1.00 54.66 255 VAL A CA 1
ATOM 2029 C C . VAL A 1 255 ? -22.918 -62.955 20.173 1.00 54.66 255 VAL A C 1
ATOM 2031 O O . VAL A 1 255 ? -23.544 -64.009 20.168 1.00 54.66 255 VAL A O 1
ATOM 2034 N N . ARG A 1 256 ? -22.058 -62.670 21.166 1.00 55.47 256 ARG A N 1
ATOM 2035 C CA . ARG A 1 256 ? -21.835 -63.592 22.298 1.00 55.47 256 ARG A CA 1
ATOM 2036 C C . ARG A 1 256 ? -23.043 -63.737 23.225 1.00 55.47 256 ARG A C 1
ATOM 2038 O O . ARG A 1 256 ? -23.229 -64.815 23.775 1.00 55.47 256 ARG A O 1
ATOM 2045 N N . LYS A 1 257 ? -23.840 -62.680 23.419 1.00 53.06 257 LYS A N 1
ATOM 2046 C CA . LYS A 1 257 ? -24.988 -62.708 24.343 1.00 53.06 257 LYS A CA 1
ATOM 2047 C C . LYS A 1 257 ? -26.281 -63.216 23.691 1.00 53.06 257 LYS A C 1
ATOM 2049 O O . LYS A 1 257 ? -27.096 -63.809 24.387 1.00 53.06 257 LYS A O 1
ATOM 2054 N N . TYR A 1 258 ? -26.456 -63.030 22.379 1.00 57.59 258 TYR A N 1
ATOM 2055 C CA . TYR A 1 258 ? -27.717 -63.341 21.685 1.00 57.59 258 TYR A CA 1
ATOM 2056 C C . TYR A 1 258 ? -27.589 -64.295 20.487 1.00 57.59 258 TYR A C 1
ATOM 2058 O O . TYR A 1 258 ? -28.605 -64.775 19.996 1.00 57.59 258 TYR A O 1
ATOM 2066 N N . GLY A 1 259 ? -26.375 -64.661 20.061 1.00 50.94 259 GLY A N 1
ATOM 2067 C CA . GLY A 1 259 ? -26.156 -65.600 18.951 1.00 50.94 259 GLY A CA 1
ATOM 2068 C C . GLY A 1 259 ? -26.585 -67.050 19.217 1.00 50.94 259 GLY A C 1
ATOM 2069 O O . GLY A 1 259 ? -26.531 -67.859 18.304 1.00 50.94 259 GLY A O 1
ATOM 2070 N N . ARG A 1 260 ? -27.023 -67.393 20.439 1.00 50.91 260 ARG A N 1
ATOM 2071 C CA . ARG A 1 260 ? -27.569 -68.723 20.786 1.00 50.91 260 ARG A CA 1
ATOM 2072 C C . ARG A 1 260 ? -29.102 -68.786 20.859 1.00 50.91 260 ARG A C 1
ATOM 2074 O O . ARG A 1 260 ? -29.625 -69.812 21.264 1.00 50.91 260 ARG A O 1
ATOM 2081 N N . LYS A 1 261 ? -29.828 -67.709 20.532 1.00 50.53 261 LYS A N 1
ATOM 2082 C CA . LYS A 1 261 ? -31.309 -67.685 20.581 1.00 50.53 261 LYS A CA 1
ATOM 2083 C C . LYS A 1 261 ? -31.987 -67.437 19.225 1.00 50.53 261 LYS A C 1
ATOM 2085 O O . LYS A 1 261 ? -33.183 -67.185 19.193 1.00 50.53 261 LYS A O 1
ATOM 2090 N N . LEU A 1 262 ? -31.236 -67.486 18.125 1.00 43.12 262 LEU A N 1
ATOM 2091 C CA . LEU A 1 262 ? -31.758 -67.320 16.758 1.00 43.12 262 LEU A CA 1
ATOM 2092 C C . LEU A 1 262 ? -31.272 -68.428 15.804 1.00 43.12 262 LEU A C 1
ATOM 2094 O O . LEU A 1 262 ? -31.126 -68.195 14.608 1.00 43.12 262 LEU A O 1
ATOM 2098 N N . GLY A 1 263 ? -31.015 -69.618 16.347 1.00 38.72 263 GLY A N 1
ATOM 2099 C CA . GLY A 1 263 ? -30.893 -70.875 15.611 1.00 38.72 263 GLY A CA 1
ATOM 2100 C C . GLY A 1 263 ? -31.809 -71.891 16.263 1.00 38.72 263 GLY A C 1
ATOM 2101 O O . GLY A 1 263 ? -31.797 -71.911 17.516 1.00 38.72 263 GLY A O 1
#

pLDDT: mean 80.42, std 15.95, range [38.72, 97.12]

Secondary structure (DSSP, 8-state):
--PPPPPPHHHHHHHHHHTTTS-HHHHHHHHHHHHS----HHHHHHHHHHTT--GGG---EEEHHHHHHHTT--HHHHHHHHHTTSS-EEEEETTEEEEEGGGHHHHHHHSPPPPTT--EEHHHHHHHHT--HHHHHHHHHTTSS-EEEETTEEEE-HHHHHHHHHHHHHTT-SS--THHHHHHHHHHHHHHHHHHHHHHHHHHHHHHHHHHHHHHHHHHHHHT--HHHHHHHHHTTSS----SSSS-TTHHHHHHHHTTS--

Foldseek 3Di:
DPPQDDDDPVLVVLCVVPVLPDQLVVSQVVSCVVPVHRDDSVNSVVVCVVVVVDCVSNPLFDWLCVLCVVLVHDSLLSVLCVVVVQFPFPDDDPPTTTGHVVSSVSSCVVAPDDPPQLADWLVNLCVVLVDDSVVSVCCPVVVVFDWDDRRNIIRGRPVSSVVSVVVCVVVVCPPPPCPVVCVVSVVVVVVVVVVVVVVVVVVVVVVVVVVVVVVLVVVCVVVVHDSVVSVVCVVVCVDPPDVPDDDDPPVVPCCVVCVVPPD

Sequence (263 aa):
MSGAPKWTHVEKEFLIDNYGKYSPAQLAKKLFELTGICRSKNAVVITAGRMGLDHRRVTEAITIQDAAELSNTTVHIVRHAIKQGVIKPKKTTGRCVLLDVSELDKLEAKYPSVPPGYTMTKQQLMAKLGYGETQATRLLKGGVIRGIKRGDRWHVDANHVEEWVQKMREEGLTRLDLSGFQTSYLQSEREKMRAYALKERKKRRRKDRRTTFCTQSEAAKLLNLSLKQTKTLLQSGVLEGKQENGLWLAKRKAVRKYGRKLG

Radius of gyration: 34.85 Å; chains: 1; bounding box: 64×92×78 Å